Protein AF-A0A349HHM2-F1 (afdb_monomer)

pLDDT: mean 94.38, std 5.54, range [55.75, 98.88]

Structure (mmCIF, N/CA/C/O backbone):
data_AF-A0A349HHM2-F1
#
_entry.id   AF-A0A349HHM2-F1
#
loop_
_atom_site.group_PDB
_atom_site.id
_atom_site.type_symbol
_atom_site.label_atom_id
_atom_site.label_alt_id
_atom_site.label_comp_id
_atom_site.label_asym_id
_atom_site.label_entity_id
_atom_site.label_seq_id
_atom_site.pdbx_PDB_ins_code
_atom_site.Cartn_x
_atom_site.Cartn_y
_atom_site.Cartn_z
_atom_site.occupancy
_atom_site.B_iso_or_equiv
_atom_site.auth_seq_id
_atom_site.auth_comp_id
_atom_site.auth_asym_id
_atom_site.auth_atom_id
_atom_site.pdbx_PDB_model_num
ATOM 1 N N . THR A 1 1 ? 7.959 4.275 19.643 1.00 55.75 1 THR A N 1
ATOM 2 C CA . THR A 1 1 ? 9.434 4.356 19.783 1.00 55.75 1 THR A CA 1
ATOM 3 C C . THR A 1 1 ? 10.150 3.305 18.949 1.00 55.75 1 THR A C 1
ATOM 5 O O . THR A 1 1 ? 11.029 3.684 18.191 1.00 55.75 1 THR A O 1
ATOM 8 N N . ASN A 1 2 ? 9.733 2.032 18.972 1.00 80.69 2 ASN A N 1
ATOM 9 C CA . ASN A 1 2 ? 10.418 0.959 18.225 1.00 80.69 2 ASN A CA 1
ATOM 10 C C . ASN A 1 2 ? 10.398 1.115 16.690 1.00 80.69 2 ASN A C 1
ATOM 12 O O . ASN A 1 2 ? 11.407 0.850 16.049 1.00 80.69 2 ASN A O 1
ATOM 16 N N . GLY A 1 3 ? 9.303 1.607 16.093 1.00 89.69 3 GLY A N 1
ATOM 17 C CA . GLY A 1 3 ? 9.218 1.753 14.630 1.00 89.69 3 GLY A CA 1
ATOM 18 C C . GLY A 1 3 ? 10.268 2.700 14.032 1.00 89.69 3 GLY A C 1
ATOM 19 O O . GLY A 1 3 ? 10.938 2.350 13.069 1.00 89.69 3 GLY A O 1
ATOM 20 N N . MET A 1 4 ? 10.485 3.864 14.652 1.00 90.69 4 MET A N 1
ATOM 21 C CA . MET A 1 4 ? 11.518 4.808 14.199 1.00 90.69 4 MET A CA 1
ATOM 22 C C . MET A 1 4 ? 12.936 4.268 14.416 1.00 90.69 4 MET A C 1
ATOM 24 O O . MET A 1 4 ? 13.823 4.567 13.628 1.00 90.69 4 MET A O 1
ATOM 28 N N . ALA A 1 5 ? 13.156 3.450 15.451 1.00 90.69 5 ALA A N 1
ATOM 29 C CA . ALA A 1 5 ? 14.451 2.809 15.665 1.00 90.69 5 ALA A CA 1
ATOM 30 C C . ALA A 1 5 ? 14.767 1.786 14.561 1.00 90.69 5 ALA A C 1
ATOM 32 O O . ALA A 1 5 ? 15.894 1.772 14.075 1.00 90.69 5 ALA A O 1
ATOM 33 N N . LEU A 1 6 ? 13.774 1.000 14.124 1.00 91.50 6 LEU A N 1
ATOM 34 C CA . LEU A 1 6 ? 13.904 0.070 12.994 1.00 91.50 6 LEU A CA 1
ATOM 35 C C . LEU A 1 6 ? 14.162 0.796 11.668 1.00 91.50 6 LEU A C 1
ATOM 37 O O . LEU A 1 6 ? 14.952 0.331 10.854 1.00 91.50 6 LEU A O 1
ATOM 41 N N . LEU A 1 7 ? 13.508 1.937 11.443 1.00 92.00 7 LEU A N 1
ATOM 42 C CA . LEU A 1 7 ? 13.682 2.711 10.209 1.00 92.00 7 LEU A CA 1
ATOM 43 C C 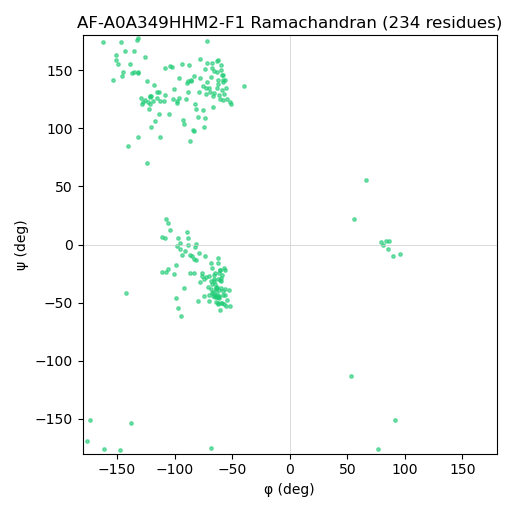. LEU A 1 7 ? 14.910 3.635 10.231 1.00 92.00 7 LEU A C 1
ATOM 45 O O . LEU A 1 7 ? 15.274 4.173 9.191 1.00 92.00 7 LEU A O 1
ATOM 49 N N . GLY A 1 8 ? 15.527 3.843 11.395 1.00 85.38 8 GLY A N 1
ATOM 50 C CA . GLY A 1 8 ? 16.685 4.724 11.564 1.00 85.38 8 GLY A CA 1
ATOM 51 C C . GLY A 1 8 ? 18.012 3.994 11.756 1.00 85.38 8 GLY A C 1
ATOM 52 O O . GLY A 1 8 ? 19.060 4.582 11.514 1.00 85.38 8 GLY A O 1
ATOM 53 N N . ASN A 1 9 ? 17.988 2.730 12.185 1.00 78.69 9 ASN A N 1
ATOM 54 C CA . ASN A 1 9 ? 19.187 1.945 12.460 1.00 78.69 9 ASN A CA 1
ATOM 55 C C . ASN A 1 9 ? 19.081 0.574 11.786 1.00 78.69 9 ASN A C 1
ATOM 57 O O . ASN A 1 9 ? 18.000 -0.008 11.750 1.00 78.69 9 ASN A O 1
ATOM 61 N N . THR A 1 10 ? 20.222 0.018 11.361 1.00 74.38 10 THR A N 1
ATOM 62 C CA . THR A 1 10 ? 20.379 -1.336 10.777 1.00 74.38 10 THR A CA 1
ATOM 63 C C . THR A 1 10 ? 19.931 -1.489 9.313 1.00 74.38 10 THR A C 1
ATOM 65 O O . THR A 1 10 ? 19.541 -0.523 8.660 1.00 74.38 10 THR A O 1
ATOM 68 N N . GLN A 1 11 ? 19.986 -2.721 8.789 1.00 80.62 11 GLN A N 1
ATOM 69 C CA . GLN A 1 11 ? 19.524 -3.094 7.446 1.00 80.62 11 GLN A CA 1
ATOM 70 C C . GLN A 1 11 ? 18.051 -2.751 7.164 1.00 80.62 11 GLN A C 1
ATOM 72 O O . GLN A 1 11 ? 17.665 -2.610 6.008 1.00 80.62 11 GLN A O 1
ATOM 77 N N . THR A 1 12 ? 17.217 -2.589 8.196 1.00 86.31 12 THR A N 1
ATOM 78 C CA . THR A 1 12 ? 15.798 -2.239 8.025 1.00 86.31 12 THR A CA 1
ATOM 79 C C . THR A 1 12 ? 15.572 -0.756 7.732 1.00 86.31 12 THR A C 1
ATOM 81 O O . THR A 1 12 ? 14.453 -0.377 7.391 1.00 86.31 12 THR A O 1
ATOM 84 N N . ALA A 1 13 ? 16.614 0.084 7.799 1.00 88.19 13 ALA A N 1
ATOM 85 C CA . ALA A 1 13 ? 16.505 1.518 7.531 1.00 88.19 13 ALA A CA 1
ATOM 86 C C . ALA A 1 13 ? 16.045 1.837 6.097 1.00 88.19 13 ALA A C 1
ATOM 88 O O . ALA A 1 13 ? 15.444 2.884 5.855 1.00 88.19 13 ALA A O 1
ATOM 89 N N . LEU A 1 14 ? 16.264 0.928 5.142 1.00 88.69 14 LEU A N 1
ATOM 90 C CA . LEU A 1 14 ? 15.845 1.112 3.748 1.00 88.69 14 LEU A CA 1
ATOM 91 C C . LEU A 1 14 ? 14.387 0.702 3.486 1.00 88.69 14 LEU A C 1
ATOM 93 O O . LEU A 1 14 ? 13.848 1.040 2.436 1.00 88.69 14 LEU A O 1
ATOM 97 N N . ALA A 1 15 ? 13.705 0.058 4.440 1.00 92.50 15 ALA A N 1
ATOM 98 C CA . ALA A 1 15 ? 12.304 -0.323 4.273 1.00 92.50 15 ALA A CA 1
ATOM 99 C C . ALA A 1 15 ? 11.398 0.910 4.095 1.00 92.50 15 ALA A C 1
ATOM 101 O O . ALA A 1 15 ? 11.546 1.916 4.798 1.00 92.50 15 ALA A O 1
ATOM 102 N N . LYS A 1 16 ? 10.442 0.824 3.161 1.00 94.19 16 LYS A N 1
ATOM 103 C CA . LYS A 1 16 ? 9.415 1.857 2.928 1.00 94.19 16 LYS A CA 1
ATOM 104 C C . LYS A 1 16 ? 8.139 1.623 3.719 1.00 94.19 16 LYS A C 1
ATOM 106 O O . LYS A 1 16 ? 7.535 2.567 4.208 1.00 94.19 16 LYS A O 1
ATOM 111 N N . TYR A 1 17 ? 7.739 0.367 3.860 1.00 97.06 17 TYR A N 1
ATOM 112 C CA . TYR A 1 17 ? 6.533 -0.015 4.577 1.00 97.06 17 TYR A CA 1
ATOM 113 C C . TYR A 1 17 ? 6.915 -0.835 5.800 1.00 97.06 17 TYR A C 1
ATOM 115 O O . TYR A 1 17 ? 7.619 -1.836 5.685 1.00 97.06 17 TYR A O 1
ATOM 123 N N . LEU A 1 18 ? 6.449 -0.408 6.971 1.00 96.81 18 LEU A N 1
ATOM 124 C CA . LEU A 1 18 ? 6.640 -1.127 8.224 1.00 96.81 18 LEU A CA 1
ATOM 125 C C . LEU A 1 18 ? 5.282 -1.428 8.846 1.00 96.81 18 LEU A C 1
ATOM 127 O O . LEU A 1 18 ? 4.565 -0.520 9.253 1.00 96.81 18 LEU A O 1
ATOM 131 N N . PHE A 1 19 ? 4.959 -2.706 8.976 1.00 97.38 19 PHE A N 1
ATOM 132 C CA . PHE A 1 19 ? 3.800 -3.163 9.731 1.00 97.38 19 PHE A CA 1
ATOM 133 C C . PHE A 1 19 ? 4.268 -3.591 11.119 1.00 97.38 19 PHE A C 1
ATOM 135 O O . PHE A 1 19 ? 5.138 -4.452 11.242 1.00 97.38 19 PHE A O 1
ATOM 142 N N . ILE A 1 20 ? 3.714 -2.977 12.162 1.00 95.69 20 ILE A N 1
ATOM 143 C CA . ILE A 1 20 ? 4.018 -3.305 13.552 1.00 95.69 20 ILE A CA 1
ATOM 144 C C . ILE A 1 20 ? 2.723 -3.576 14.316 1.00 95.69 20 ILE A C 1
ATOM 146 O O . ILE A 1 20 ? 1.824 -2.733 14.371 1.00 95.69 20 ILE A O 1
ATOM 150 N N . GLY A 1 21 ? 2.657 -4.773 14.896 1.00 94.81 21 GLY A N 1
ATOM 151 C CA . GLY A 1 21 ? 1.548 -5.248 15.712 1.00 94.81 21 GLY A CA 1
ATOM 152 C C . GLY A 1 21 ? 2.014 -5.726 17.082 1.00 94.81 21 GLY A C 1
ATOM 153 O O . GLY A 1 21 ? 3.201 -5.993 17.286 1.00 94.81 21 GLY A O 1
ATOM 154 N N . ALA A 1 22 ? 1.079 -5.808 18.023 1.00 93.38 22 ALA A N 1
ATOM 155 C CA . ALA A 1 22 ? 1.313 -6.365 19.349 1.00 93.38 22 ALA A CA 1
ATOM 156 C C . ALA A 1 22 ? 1.203 -7.896 19.290 1.00 93.38 22 ALA A C 1
ATOM 158 O O . ALA A 1 22 ? 0.174 -8.446 18.894 1.00 93.38 22 ALA A O 1
ATOM 159 N N . LYS A 1 23 ? 2.278 -8.594 19.669 1.00 93.25 23 LYS A N 1
ATOM 160 C CA . LYS A 1 23 ? 2.341 -10.064 19.642 1.00 93.25 23 LYS A CA 1
ATOM 161 C C . LYS A 1 23 ? 1.312 -10.687 20.586 1.00 93.25 23 LYS A C 1
ATOM 163 O O . LYS A 1 23 ? 0.825 -11.781 20.326 1.00 93.25 23 LYS A O 1
ATOM 168 N N . GLU A 1 24 ? 0.984 -9.983 21.661 1.00 94.88 24 GLU A N 1
ATOM 169 C CA . GLU A 1 24 ? 0.042 -10.394 22.700 1.00 94.88 24 GLU A CA 1
ATOM 170 C C . GLU A 1 24 ? -1.406 -10.454 22.189 1.00 94.88 24 GLU A C 1
ATOM 172 O O . GLU A 1 24 ? -2.233 -11.140 22.782 1.00 94.88 24 GLU A O 1
ATOM 177 N N . ASP A 1 25 ? -1.705 -9.766 21.083 1.00 95.69 25 ASP A N 1
ATOM 178 C CA . ASP A 1 25 ? -3.024 -9.766 20.447 1.00 95.69 25 ASP A CA 1
ATOM 179 C C . ASP A 1 25 ? -3.180 -10.868 19.378 1.00 95.69 25 ASP A C 1
ATOM 181 O O . ASP A 1 25 ? -4.261 -10.990 18.785 1.00 95.69 25 ASP A O 1
ATOM 185 N N . MET A 1 26 ? -2.106 -11.603 19.059 1.00 95.50 26 MET A N 1
ATOM 186 C CA . MET A 1 26 ? -2.107 -12.721 18.106 1.00 95.50 26 MET A CA 1
ATOM 187 C C . MET A 1 26 ? -2.480 -14.035 18.801 1.00 95.50 26 MET A C 1
ATOM 189 O O . MET A 1 26 ? -2.272 -14.188 20.007 1.00 95.50 26 MET A O 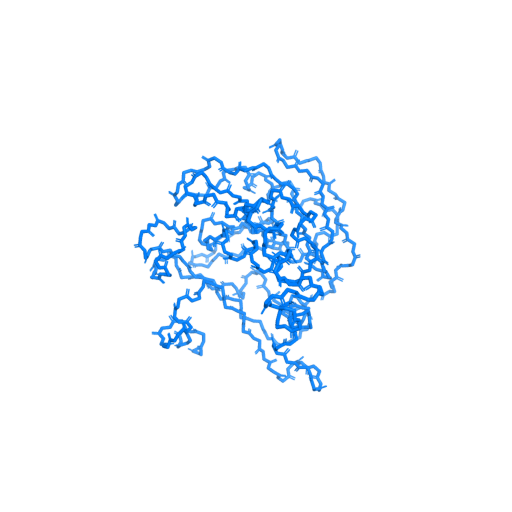1
ATOM 193 N N . GLU A 1 27 ? -3.017 -15.002 18.051 1.00 93.94 27 GLU A N 1
ATOM 194 C CA . GLU A 1 27 ? -3.302 -16.319 18.621 1.00 93.94 27 GLU A CA 1
ATOM 195 C C . GLU A 1 27 ? -2.001 -17.057 18.979 1.00 93.94 27 GLU A C 1
ATOM 197 O O . GLU A 1 27 ? -0.917 -16.788 18.450 1.00 93.94 27 GLU A O 1
ATOM 202 N N . HIS A 1 28 ? -2.093 -18.002 19.918 1.00 94.38 28 HIS A N 1
ATOM 203 C CA . HIS A 1 28 ? -0.923 -18.752 20.360 1.00 94.38 28 HIS A CA 1
ATOM 204 C C . HIS A 1 28 ? -0.292 -19.522 19.190 1.00 94.38 28 HIS A C 1
ATOM 206 O O . HIS A 1 28 ? -0.953 -20.323 18.537 1.00 94.38 28 HIS A O 1
ATOM 212 N N . GLY A 1 29 ? 1.004 -19.298 18.959 1.00 93.31 29 GLY A N 1
ATOM 213 C CA . GLY A 1 29 ? 1.758 -19.919 17.866 1.00 93.31 29 GLY A CA 1
ATOM 214 C C . GLY A 1 29 ? 1.755 -19.137 16.547 1.00 93.31 29 GLY A C 1
ATOM 215 O O . GLY A 1 29 ? 2.556 -19.456 15.675 1.00 93.31 29 GLY A O 1
ATOM 216 N N . GLU A 1 30 ? 0.939 -18.090 16.397 1.00 95.56 30 GLU A N 1
ATOM 217 C CA . GLU A 1 30 ? 0.951 -17.227 15.207 1.00 95.56 30 GLU A CA 1
ATOM 218 C C . GLU A 1 30 ? 1.992 -16.115 15.329 1.00 95.56 30 GLU A C 1
ATOM 220 O O . GLU A 1 30 ? 2.125 -15.523 16.396 1.00 95.56 30 GLU A O 1
ATOM 225 N N . ASP A 1 31 ? 2.703 -15.762 14.257 1.00 95.12 31 ASP A N 1
ATOM 226 C CA . ASP A 1 31 ? 3.670 -14.658 14.241 1.00 95.12 31 ASP A CA 1
ATOM 227 C C . ASP A 1 31 ? 3.747 -13.939 12.882 1.00 95.12 31 ASP A C 1
ATOM 229 O O . ASP A 1 31 ? 2.989 -14.230 11.955 1.00 95.12 31 ASP A O 1
ATOM 233 N N . CYS A 1 32 ? 4.658 -12.966 12.773 1.00 94.62 32 CYS A N 1
ATOM 234 C CA . CYS A 1 32 ? 4.852 -12.177 11.560 1.00 94.62 32 CYS A CA 1
ATOM 235 C C . CYS A 1 32 ? 5.551 -12.924 10.410 1.00 94.62 32 CYS A C 1
ATOM 237 O O . CYS A 1 32 ? 5.561 -12.408 9.293 1.00 94.62 32 CYS A O 1
ATOM 239 N N . HIS A 1 33 ? 6.107 -14.119 10.639 1.00 95.81 33 HIS A N 1
ATOM 240 C CA . HIS A 1 33 ? 6.685 -14.948 9.579 1.00 95.81 33 HIS A CA 1
ATOM 241 C C . HIS A 1 33 ? 5.599 -15.636 8.746 1.00 95.81 33 HIS A C 1
ATOM 243 O O . HIS A 1 33 ? 5.818 -15.923 7.569 1.00 95.81 33 HIS A O 1
ATOM 249 N N . ASN A 1 34 ? 4.401 -15.837 9.305 1.00 97.44 34 ASN A N 1
ATOM 250 C CA . ASN A 1 34 ? 3.228 -16.224 8.528 1.00 97.44 34 ASN A CA 1
ATOM 251 C C . ASN A 1 34 ? 2.522 -14.979 7.972 1.00 97.44 34 ASN A C 1
ATOM 253 O O . ASN A 1 34 ? 1.616 -14.415 8.584 1.00 97.44 34 ASN A O 1
ATOM 257 N N . ILE A 1 35 ? 2.946 -14.563 6.781 1.00 97.75 35 ILE A N 1
ATOM 258 C CA . ILE A 1 35 ? 2.475 -13.352 6.096 1.00 97.75 35 ILE A CA 1
ATOM 259 C C . ILE A 1 35 ? 0.936 -13.282 5.999 1.00 97.75 35 ILE A C 1
ATOM 261 O O . ILE A 1 35 ? 0.385 -12.271 6.442 1.00 97.75 35 ILE A O 1
ATOM 265 N N . PRO A 1 36 ? 0.211 -14.301 5.484 1.00 98.12 36 PRO A N 1
ATOM 266 C CA . PRO A 1 36 ? -1.249 -14.244 5.428 1.00 98.12 36 PRO A CA 1
ATOM 267 C C . PRO A 1 36 ? -1.914 -14.014 6.789 1.00 98.12 36 PRO A C 1
ATOM 269 O O . PRO A 1 36 ? -2.832 -13.197 6.901 1.00 98.12 36 PRO A O 1
ATOM 272 N N . VAL A 1 37 ? -1.445 -14.714 7.825 1.00 97.81 37 VAL A N 1
ATOM 273 C CA . VAL A 1 37 ? -1.962 -14.579 9.195 1.00 97.81 37 VAL A CA 1
ATOM 274 C C . VAL A 1 37 ? -1.676 -13.184 9.742 1.00 97.81 37 VAL A C 1
ATOM 276 O O . VAL A 1 37 ? -2.574 -12.523 10.265 1.00 97.81 37 VAL A O 1
ATOM 279 N N . PHE A 1 38 ? -0.454 -12.691 9.554 1.00 98.19 38 PHE A N 1
ATOM 280 C CA . PHE A 1 38 ? -0.041 -11.378 10.028 1.00 98.19 38 PHE A CA 1
ATOM 281 C C . PHE A 1 38 ? -0.803 -10.238 9.341 1.00 98.19 38 PHE A C 1
ATOM 283 O O . PHE A 1 38 ? -1.289 -9.330 10.016 1.00 98.19 38 PHE A O 1
ATOM 290 N N . PHE A 1 39 ? -0.996 -10.297 8.019 1.00 98.38 39 PHE A N 1
ATOM 291 C CA . PHE A 1 39 ? -1.803 -9.306 7.301 1.00 98.38 39 PHE A CA 1
ATOM 292 C C . PHE A 1 39 ? -3.264 -9.330 7.753 1.00 98.38 39 PHE A C 1
ATOM 294 O O . PHE A 1 39 ? -3.832 -8.266 7.997 1.00 98.38 39 PHE A O 1
ATOM 301 N N . LYS A 1 40 ? -3.866 -10.513 7.941 1.00 98.06 40 LYS A N 1
ATOM 302 C CA . LYS A 1 40 ? -5.215 -10.623 8.520 1.00 98.06 40 LYS A CA 1
ATOM 303 C C . LYS A 1 40 ? -5.275 -9.959 9.899 1.00 98.06 40 LYS A C 1
ATOM 305 O O . LYS A 1 40 ? -6.122 -9.093 10.115 1.00 98.06 40 LYS A O 1
ATOM 310 N N . HIS A 1 41 ? -4.349 -10.307 10.793 1.00 98.06 41 HIS A N 1
ATOM 311 C CA . HIS A 1 41 ? -4.260 -9.743 12.140 1.00 98.06 41 HIS A CA 1
ATOM 312 C C . HIS A 1 41 ? -4.178 -8.207 12.124 1.00 98.06 41 HIS A C 1
ATOM 314 O O . HIS A 1 41 ? -4.938 -7.536 12.833 1.00 98.06 41 HIS A O 1
ATOM 320 N N . MET A 1 42 ? -3.299 -7.652 11.281 1.00 98.19 42 MET A N 1
ATOM 321 C CA . MET A 1 42 ? -3.103 -6.210 11.120 1.00 98.19 42 MET A CA 1
ATOM 322 C C . MET A 1 42 ? -4.351 -5.520 10.559 1.00 98.19 42 MET A C 1
ATOM 324 O O . MET A 1 42 ? -4.817 -4.522 11.114 1.00 98.19 42 MET A O 1
ATOM 328 N N . LEU A 1 43 ? -4.927 -6.048 9.477 1.00 98.38 43 LEU A N 1
ATOM 329 C CA . LEU A 1 43 ? -6.065 -5.436 8.787 1.00 98.38 43 LEU A CA 1
ATOM 330 C C . LEU A 1 43 ? -7.366 -5.511 9.595 1.00 98.38 43 LEU A C 1
ATOM 332 O O . LEU A 1 43 ? -8.217 -4.633 9.458 1.00 98.38 43 LEU A O 1
ATOM 336 N N . GLU A 1 44 ? -7.525 -6.495 10.478 1.00 98.31 44 GLU A N 1
ATOM 337 C CA . GLU A 1 44 ? -8.636 -6.550 11.439 1.00 98.31 44 GLU A CA 1
ATOM 338 C C . GLU A 1 44 ? -8.570 -5.413 12.474 1.00 98.31 44 GLU A C 1
ATOM 340 O O . GLU A 1 44 ? -9.610 -4.963 12.964 1.00 98.31 44 GLU A O 1
ATOM 345 N N . ARG A 1 45 ? -7.365 -4.927 12.804 1.00 98.12 45 ARG A N 1
ATOM 346 C CA . ARG A 1 45 ? -7.108 -4.024 13.943 1.00 98.12 45 ARG A CA 1
ATOM 347 C C . ARG A 1 45 ? -6.727 -2.603 13.559 1.00 98.12 45 ARG A C 1
ATOM 349 O O . ARG A 1 45 ? -6.932 -1.702 14.365 1.00 98.12 45 ARG A O 1
ATOM 356 N N . VAL A 1 46 ? -6.193 -2.364 12.364 1.00 98.12 46 VAL A N 1
ATOM 357 C CA . VAL A 1 46 ? -5.713 -1.029 11.971 1.00 98.12 46 VAL A CA 1
ATOM 358 C C . VAL A 1 46 ? -6.846 -0.004 11.987 1.00 98.12 46 VAL A C 1
ATOM 360 O O . VAL A 1 46 ? -7.893 -0.214 11.388 1.00 98.12 46 VAL A O 1
ATOM 363 N N . ASN A 1 47 ? -6.685 1.133 12.649 1.00 98.00 47 ASN A N 1
ATOM 364 C CA . ASN A 1 47 ? -7.549 2.292 12.455 1.00 98.00 47 ASN A CA 1
ATOM 365 C C . ASN A 1 47 ? -6.936 3.196 11.382 1.00 98.00 47 ASN A C 1
ATOM 367 O O . ASN A 1 47 ? -6.012 3.947 11.677 1.00 98.00 47 ASN A O 1
ATOM 371 N N . LEU A 1 48 ? -7.476 3.177 10.163 1.00 98.44 48 LEU A N 1
ATOM 372 C CA . LEU A 1 48 ? -6.952 3.956 9.033 1.00 98.44 48 LEU A CA 1
ATOM 373 C C . LEU A 1 48 ? -7.004 5.483 9.244 1.00 98.44 48 LEU A C 1
ATOM 375 O O . LEU A 1 48 ? -6.364 6.230 8.511 1.00 98.44 48 LEU A O 1
ATOM 379 N N . LYS A 1 49 ? -7.714 5.951 10.278 1.00 98.12 49 LYS A N 1
ATOM 380 C CA . LYS A 1 49 ? -7.779 7.362 10.690 1.00 98.12 49 LYS A CA 1
ATOM 381 C C . LYS A 1 49 ? -6.657 7.792 11.643 1.00 98.12 49 LYS A C 1
ATOM 383 O O . LYS A 1 4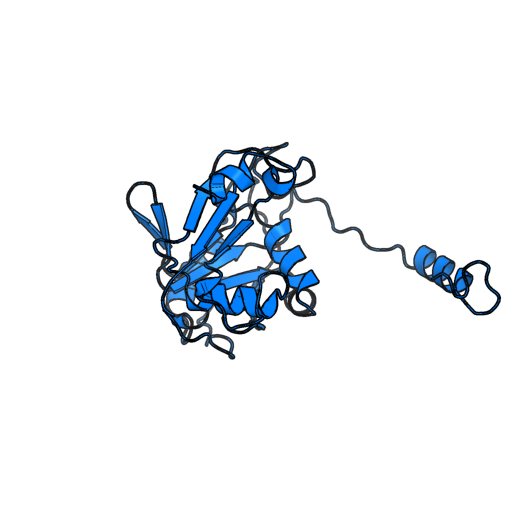9 ? -6.624 8.961 12.020 1.00 98.12 49 LYS A O 1
ATOM 388 N N . ARG A 1 50 ? -5.859 6.844 12.153 1.00 97.44 50 ARG A N 1
ATOM 389 C CA . ARG A 1 50 ? -4.926 7.058 13.280 1.00 97.44 50 ARG A CA 1
ATOM 390 C C . ARG A 1 50 ? -3.597 6.316 13.132 1.00 97.44 50 ARG A C 1
ATOM 392 O O . ARG A 1 50 ? -2.555 6.853 13.487 1.00 97.44 50 ARG A O 1
ATOM 399 N N . ASP A 1 51 ? -3.648 5.072 12.670 1.00 98.06 51 ASP A N 1
ATOM 400 C CA . ASP A 1 51 ? -2.553 4.096 12.767 1.00 98.06 51 ASP A CA 1
ATOM 401 C C . ASP A 1 51 ? -1.591 4.152 11.570 1.00 98.06 51 ASP A C 1
ATOM 403 O O . ASP A 1 51 ? -0.757 3.262 11.404 1.00 98.06 51 ASP A O 1
ATOM 407 N N . LEU A 1 52 ? -1.720 5.186 10.733 1.00 98.31 52 LEU A N 1
ATOM 408 C CA . LEU A 1 52 ? -0.892 5.439 9.559 1.00 98.31 52 LEU A CA 1
ATOM 409 C C . LEU A 1 52 ? 0.086 6.576 9.866 1.00 98.31 52 LEU A C 1
ATOM 411 O O . LEU A 1 52 ? -0.311 7.728 10.042 1.00 98.31 52 LEU A O 1
ATOM 415 N N . HIS A 1 53 ? 1.377 6.269 9.942 1.00 97.69 53 HIS A N 1
ATOM 416 C CA . HIS A 1 53 ? 2.407 7.261 10.253 1.00 97.69 53 HIS A CA 1
ATOM 417 C C . HIS A 1 53 ? 3.371 7.423 9.083 1.00 97.69 53 HIS A C 1
ATOM 419 O O . HIS A 1 53 ? 4.216 6.562 8.839 1.00 97.69 53 HIS A O 1
ATOM 425 N N . PHE A 1 54 ? 3.246 8.548 8.384 1.00 97.50 54 PHE A N 1
ATOM 426 C CA . PHE A 1 54 ? 4.076 8.884 7.234 1.00 97.50 54 PHE A CA 1
ATOM 427 C C . PHE A 1 54 ? 5.353 9.618 7.645 1.00 97.50 54 PHE A C 1
ATOM 429 O O . PHE A 1 54 ? 5.338 10.509 8.498 1.00 97.50 54 PHE A O 1
ATOM 436 N N . ILE A 1 55 ? 6.447 9.284 6.968 1.00 96.38 55 ILE A N 1
ATOM 437 C CA . ILE A 1 55 ? 7.711 10.019 6.954 1.00 96.38 55 ILE A CA 1
ATOM 438 C C . ILE A 1 55 ? 7.947 10.397 5.495 1.00 96.38 55 ILE A C 1
ATOM 440 O O . ILE A 1 55 ? 8.331 9.554 4.694 1.00 96.38 55 ILE A O 1
ATOM 444 N N . THR A 1 56 ? 7.656 11.640 5.124 1.00 95.44 56 THR A N 1
ATOM 445 C CA . THR A 1 56 ? 7.439 12.012 3.712 1.00 95.44 56 THR A CA 1
ATOM 446 C C . THR A 1 56 ? 8.676 12.526 2.976 1.00 95.44 56 THR A C 1
ATOM 448 O O . THR A 1 56 ? 8.624 12.741 1.771 1.00 95.44 56 THR A O 1
ATOM 451 N N . ARG A 1 57 ? 9.779 12.766 3.691 1.00 93.75 57 ARG A N 1
ATOM 452 C CA . ARG A 1 57 ? 11.046 13.273 3.142 1.00 93.75 57 ARG A CA 1
ATOM 453 C C . ARG A 1 57 ? 12.201 12.562 3.835 1.00 93.75 57 ARG A C 1
ATOM 455 O O . ARG A 1 57 ? 12.695 13.028 4.861 1.00 93.75 57 ARG A O 1
ATOM 462 N N . THR A 1 58 ? 12.566 11.388 3.342 1.00 93.00 58 THR A N 1
ATOM 463 C CA . THR A 1 58 ? 13.596 10.545 3.958 1.00 93.00 58 THR A CA 1
ATOM 464 C C . THR A 1 58 ? 14.389 9.774 2.911 1.00 93.00 58 THR A C 1
ATOM 466 O O . THR A 1 58 ? 14.096 9.842 1.717 1.00 93.00 58 THR A O 1
ATOM 469 N N . THR A 1 59 ? 15.417 9.067 3.369 1.00 89.69 59 THR A N 1
ATOM 470 C CA . THR A 1 59 ? 16.275 8.261 2.515 1.00 89.69 59 THR A CA 1
ATOM 471 C C . THR A 1 59 ? 15.702 6.864 2.296 1.00 89.69 59 THR A C 1
ATOM 473 O O . THR A 1 59 ? 15.111 6.247 3.192 1.00 89.69 59 THR A O 1
ATOM 476 N N . ILE A 1 60 ? 15.864 6.368 1.074 1.00 90.50 60 ILE A N 1
ATOM 477 C CA . ILE A 1 60 ? 15.428 5.038 0.632 1.00 90.50 60 ILE A CA 1
ATOM 478 C C . ILE A 1 60 ? 16.560 4.344 -0.136 1.00 90.50 60 ILE A C 1
ATOM 480 O O . ILE A 1 60 ? 17.624 4.931 -0.331 1.00 90.50 60 ILE A O 1
ATOM 484 N N . ASP A 1 61 ? 16.339 3.088 -0.526 1.00 88.31 61 ASP A N 1
ATOM 485 C CA . ASP A 1 61 ? 17.279 2.320 -1.346 1.00 88.31 61 ASP A CA 1
ATOM 486 C C . ASP A 1 61 ? 17.565 3.034 -2.681 1.00 88.31 61 ASP A C 1
ATOM 488 O O . ASP A 1 61 ? 16.674 3.586 -3.324 1.00 88.31 61 ASP A O 1
ATOM 492 N N . THR A 1 62 ? 18.822 2.997 -3.110 1.00 84.38 62 THR A N 1
ATOM 493 C CA . THR A 1 62 ? 19.291 3.535 -4.387 1.00 84.38 62 THR A CA 1
ATOM 494 C C . THR A 1 62 ? 18.613 2.886 -5.595 1.00 84.38 62 THR A C 1
ATOM 496 O O . THR A 1 62 ? 18.440 3.540 -6.625 1.00 84.38 62 THR A O 1
ATOM 499 N N . LEU A 1 63 ? 18.231 1.611 -5.488 1.00 85.56 63 LEU A N 1
ATOM 500 C CA . LEU A 1 63 ? 17.534 0.880 -6.553 1.00 85.56 63 LEU A CA 1
ATOM 501 C C . LEU A 1 63 ? 16.010 1.026 -6.482 1.00 85.56 63 LEU A C 1
ATOM 503 O O . LEU A 1 63 ? 15.284 0.404 -7.259 1.00 85.56 63 LEU A O 1
ATOM 507 N N . ASP A 1 64 ? 15.511 1.863 -5.575 1.00 87.38 64 ASP A N 1
ATOM 508 C CA . ASP A 1 64 ? 14.096 2.162 -5.490 1.00 87.38 64 ASP A CA 1
ATOM 509 C C . ASP A 1 64 ? 13.701 3.269 -6.469 1.00 87.38 64 ASP A C 1
ATOM 511 O O . ASP A 1 64 ? 13.830 4.467 -6.213 1.00 87.38 64 ASP A O 1
ATOM 515 N N . TYR A 1 65 ? 13.165 2.853 -7.612 1.00 87.06 65 TYR A N 1
ATOM 516 C CA . TYR A 1 65 ? 12.709 3.771 -8.653 1.00 87.06 65 TYR A CA 1
ATOM 517 C C . TYR A 1 65 ? 11.314 4.362 -8.401 1.00 87.06 65 TYR A C 1
ATOM 519 O O . TYR A 1 65 ? 10.828 5.111 -9.250 1.00 87.06 65 TYR A O 1
ATOM 527 N N . SER A 1 66 ? 10.640 4.017 -7.297 1.00 88.81 66 SER A N 1
ATOM 528 C CA . SER A 1 66 ? 9.311 4.564 -6.976 1.00 88.81 66 SER A CA 1
ATOM 529 C C . SER A 1 66 ? 9.364 5.924 -6.281 1.00 88.81 66 SER A C 1
ATOM 531 O O . SER A 1 66 ? 8.409 6.685 -6.406 1.00 88.81 66 SER A O 1
ATOM 533 N N . GLY A 1 67 ? 10.476 6.237 -5.607 1.00 86.25 67 GLY A N 1
ATOM 534 C CA . GLY A 1 67 ? 10.652 7.464 -4.836 1.00 86.25 67 GLY A CA 1
ATOM 535 C C . GLY A 1 67 ? 10.731 8.753 -5.660 1.00 86.25 67 GLY A C 1
ATOM 536 O O . GLY A 1 67 ? 10.596 8.785 -6.886 1.00 86.25 67 GLY A O 1
ATOM 537 N N . LEU A 1 68 ? 10.995 9.851 -4.954 1.00 86.44 68 LEU A N 1
ATOM 538 C CA . LEU A 1 68 ? 11.056 11.208 -5.504 1.00 86.44 68 LEU A CA 1
ATOM 539 C C . LEU A 1 68 ? 12.318 11.440 -6.348 1.00 86.44 68 LEU A C 1
ATOM 541 O O . LEU A 1 68 ? 12.320 12.246 -7.277 1.00 86.44 68 LEU A O 1
ATOM 545 N N . GLY A 1 69 ? 13.393 10.719 -6.043 1.00 87.19 69 GLY A N 1
ATOM 546 C CA . GLY A 1 69 ? 14.710 10.933 -6.621 1.00 87.19 69 GLY A CA 1
ATOM 547 C C . GLY A 1 69 ? 15.714 9.891 -6.146 1.00 87.19 69 GLY A C 1
ATOM 548 O O . GLY A 1 69 ? 15.359 8.886 -5.535 1.00 87.19 69 GLY A O 1
ATOM 549 N N . PHE A 1 70 ? 16.991 10.125 -6.439 1.00 86.94 70 PHE A N 1
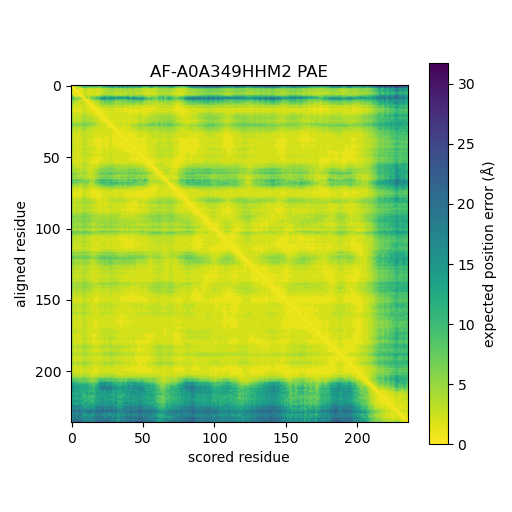ATOM 550 C CA . PHE A 1 70 ? 18.060 9.224 -6.016 1.00 86.94 70 PHE A CA 1
ATOM 551 C C . PHE A 1 70 ? 18.194 9.236 -4.490 1.00 86.94 70 PHE A C 1
ATOM 553 O O . PHE A 1 70 ? 18.493 10.280 -3.918 1.00 86.94 70 PHE A O 1
ATOM 560 N N . ASN A 1 71 ? 17.991 8.085 -3.841 1.00 88.94 71 ASN A N 1
ATOM 561 C CA . ASN A 1 71 ? 17.943 7.958 -2.378 1.00 88.94 71 ASN A CA 1
ATOM 562 C C . ASN A 1 71 ? 16.905 8.867 -1.699 1.00 88.94 71 ASN A C 1
ATOM 564 O O . ASN A 1 71 ? 17.042 9.148 -0.512 1.00 88.94 71 ASN A O 1
ATOM 568 N N . GLU A 1 72 ? 15.875 9.326 -2.410 1.00 93.38 72 GLU A N 1
ATOM 569 C CA . GLU A 1 72 ? 14.844 10.207 -1.863 1.00 93.38 72 GLU A CA 1
ATOM 570 C C . GLU A 1 72 ? 13.469 9.568 -2.001 1.00 93.38 72 GLU A C 1
ATOM 572 O O . GLU A 1 72 ? 13.042 9.210 -3.098 1.00 93.38 72 GLU A O 1
ATOM 577 N N . GLY A 1 73 ? 12.741 9.488 -0.895 1.00 94.88 73 GLY A N 1
ATOM 578 C CA . GLY A 1 73 ? 11.369 9.007 -0.897 1.00 94.88 73 GLY A CA 1
ATOM 579 C C . GLY A 1 73 ? 10.708 9.151 0.454 1.00 94.88 73 GLY A C 1
ATOM 580 O O . GLY A 1 73 ? 11.038 10.034 1.257 1.00 94.88 73 GLY A O 1
ATOM 581 N N . SER A 1 74 ? 9.765 8.258 0.704 1.00 96.81 74 SER A N 1
ATOM 582 C CA . SER A 1 74 ? 8.973 8.258 1.916 1.00 96.81 74 SER A CA 1
ATOM 583 C C . SER A 1 74 ? 8.821 6.871 2.530 1.00 96.81 74 SER A C 1
ATOM 585 O O . SER A 1 74 ? 9.148 5.835 1.947 1.00 96.81 74 SER A O 1
ATOM 587 N N . LYS A 1 75 ? 8.352 6.860 3.776 1.00 97.25 75 LYS A N 1
ATOM 588 C CA . LYS A 1 75 ? 8.070 5.649 4.543 1.00 97.25 75 LYS A CA 1
ATOM 589 C C . LYS A 1 75 ? 6.689 5.751 5.179 1.00 97.25 75 LYS A C 1
ATOM 591 O O . LYS A 1 75 ? 6.263 6.840 5.566 1.00 97.25 75 LYS A O 1
ATOM 596 N N . LEU A 1 76 ? 6.020 4.616 5.343 1.00 98.06 76 LEU A N 1
ATOM 597 C CA . LEU A 1 76 ? 4.752 4.490 6.050 1.00 98.06 76 LEU A CA 1
ATOM 598 C C . LEU A 1 76 ? 4.824 3.364 7.078 1.00 98.06 76 LEU A C 1
ATOM 600 O O . LEU A 1 76 ? 5.138 2.216 6.761 1.00 98.06 76 LEU A O 1
ATOM 604 N N . ILE A 1 77 ? 4.492 3.704 8.320 1.00 98.00 77 ILE A N 1
ATOM 605 C CA . ILE A 1 77 ? 4.321 2.746 9.409 1.00 98.00 77 ILE A CA 1
ATOM 606 C C . ILE A 1 77 ? 2.827 2.502 9.626 1.00 98.00 77 ILE A C 1
ATOM 608 O O . ILE A 1 77 ? 2.083 3.443 9.904 1.00 98.00 77 ILE A O 1
ATOM 612 N N . PHE A 1 78 ? 2.419 1.237 9.573 1.00 98.00 78 PHE A N 1
ATOM 613 C CA . PHE A 1 78 ? 1.142 0.744 10.080 1.00 98.00 78 PHE A CA 1
ATOM 614 C C . PHE A 1 78 ? 1.345 0.264 11.513 1.00 98.00 78 PHE A C 1
ATOM 616 O O . PHE A 1 78 ? 1.957 -0.782 11.725 1.00 98.00 78 PHE A O 1
ATOM 623 N N . ALA A 1 79 ? 0.842 1.011 12.493 1.00 97.00 79 ALA A N 1
ATOM 624 C CA . ALA A 1 79 ? 0.983 0.677 13.909 1.00 97.00 79 ALA A CA 1
ATOM 625 C C . ALA A 1 79 ? -0.375 0.320 14.523 1.00 97.00 79 ALA A C 1
ATOM 627 O O . ALA A 1 79 ? -1.101 1.196 14.989 1.00 97.00 79 ALA A O 1
ATOM 628 N N . ALA A 1 80 ? -0.721 -0.968 14.522 1.00 95.75 80 ALA A N 1
ATOM 629 C CA . ALA A 1 80 ? -2.034 -1.447 14.948 1.00 95.75 80 ALA A CA 1
ATOM 630 C C . ALA A 1 80 ? -1.921 -2.425 16.122 1.00 95.75 80 ALA A C 1
ATOM 632 O O . ALA A 1 80 ? -1.193 -3.406 16.051 1.00 95.75 80 ALA A O 1
ATOM 633 N N . ALA A 1 81 ? -2.669 -2.174 17.192 1.00 95.00 81 ALA A N 1
ATOM 634 C CA . ALA A 1 81 ? -2.753 -3.047 18.361 1.00 95.00 81 ALA A CA 1
ATOM 635 C C . ALA A 1 81 ? -4.127 -2.910 19.034 1.00 95.00 81 ALA A C 1
ATOM 637 O O . ALA A 1 81 ? -4.854 -1.928 18.820 1.00 95.00 81 ALA A O 1
ATOM 638 N N . GLY A 1 82 ? -4.454 -3.882 19.875 1.00 95.50 82 GLY A N 1
ATOM 639 C CA . GLY A 1 82 ? -5.674 -3.991 20.653 1.00 95.50 82 GLY A CA 1
ATOM 640 C C . GLY A 1 82 ? -6.781 -4.773 19.949 1.00 95.50 82 GLY A C 1
ATOM 641 O O . GLY A 1 82 ? -6.552 -5.683 19.151 1.00 95.50 82 GLY A O 1
ATOM 642 N N . SER A 1 83 ? -8.022 -4.412 20.274 1.00 96.81 83 SER A N 1
ATOM 643 C CA . SER A 1 83 ? -9.210 -5.128 19.816 1.00 96.81 83 SER A CA 1
ATOM 644 C C . SER A 1 83 ? -9.429 -5.045 18.303 1.00 96.81 83 SER A C 1
ATOM 646 O O . SER A 1 83 ? -9.124 -4.044 17.645 1.00 96.81 83 SER A O 1
ATOM 648 N N . ILE A 1 84 ? -10.034 -6.106 17.765 1.00 97.88 84 ILE A N 1
ATOM 649 C CA . ILE A 1 84 ? -10.523 -6.167 16.385 1.00 97.88 84 ILE A CA 1
ATOM 650 C C . ILE A 1 84 ? -11.518 -5.023 16.148 1.00 97.88 84 ILE A C 1
ATOM 652 O O . ILE A 1 84 ? -12.464 -4.833 16.913 1.00 97.88 84 ILE A O 1
ATOM 656 N N . LYS A 1 85 ? -11.307 -4.264 15.069 1.00 97.62 85 LYS A N 1
ATOM 657 C CA . LYS A 1 85 ? -12.133 -3.111 14.672 1.00 97.62 85 LYS A CA 1
ATOM 658 C C . LYS A 1 85 ? -13.116 -3.439 13.560 1.00 97.62 85 LYS A C 1
ATOM 660 O O . LYS A 1 85 ? -14.122 -2.750 13.422 1.00 97.62 85 LYS A O 1
ATOM 665 N N . ARG A 1 86 ? -12.816 -4.452 12.745 1.00 97.38 86 ARG A N 1
ATOM 666 C CA . ARG A 1 86 ? -13.638 -4.837 11.594 1.00 97.38 86 ARG A CA 1
ATOM 667 C C . ARG A 1 86 ? -13.556 -6.328 11.308 1.00 97.38 86 ARG A C 1
ATOM 669 O O . ARG A 1 86 ? -12.550 -6.969 11.596 1.00 97.38 86 ARG A O 1
ATOM 676 N N . LYS A 1 87 ? -14.597 -6.848 10.660 1.00 98.19 87 LYS A N 1
ATOM 677 C CA . LYS A 1 87 ? -14.579 -8.161 10.015 1.00 98.19 87 LYS A CA 1
ATOM 678 C C . LYS A 1 87 ? -14.125 -7.990 8.568 1.00 98.19 87 LYS A C 1
ATOM 680 O O . LYS A 1 87 ? -14.733 -7.219 7.830 1.00 98.19 87 LYS A O 1
ATOM 685 N N . LEU A 1 88 ? -13.083 -8.713 8.168 1.00 98.62 88 LEU A N 1
ATOM 686 C CA . LEU A 1 88 ? -12.570 -8.646 6.802 1.00 98.62 88 LEU A CA 1
ATOM 687 C C . LEU A 1 88 ? -13.517 -9.346 5.822 1.00 98.62 88 LEU A C 1
ATOM 689 O O . LEU A 1 88 ? -14.003 -10.450 6.080 1.00 98.62 88 LEU A O 1
ATOM 693 N N . SER A 1 89 ? -13.778 -8.693 4.693 1.00 98.00 89 SER A N 1
ATOM 694 C CA . SER A 1 89 ? -14.577 -9.253 3.608 1.00 98.00 89 SER A CA 1
ATOM 695 C C . SER A 1 89 ? -13.796 -10.345 2.885 1.00 98.00 89 SER A C 1
ATOM 697 O O . SER A 1 89 ? -12.607 -10.199 2.606 1.00 98.00 89 SER A O 1
ATOM 699 N N . THR A 1 90 ? -14.492 -11.420 2.530 1.00 97.81 90 THR A N 1
ATOM 700 C CA . THR A 1 90 ? -14.002 -12.505 1.665 1.00 97.81 90 THR A CA 1
ATOM 701 C C . THR A 1 90 ? -14.657 -12.462 0.284 1.00 97.81 90 THR A C 1
ATOM 703 O O . THR A 1 90 ? -14.729 -13.469 -0.419 1.00 97.81 90 THR A O 1
ATOM 706 N N . LYS A 1 91 ? -15.172 -11.291 -0.102 1.00 96.81 91 LYS A N 1
ATOM 707 C CA . LYS A 1 91 ? -15.764 -11.007 -1.410 1.00 96.81 91 LYS A CA 1
ATOM 708 C C . LYS A 1 91 ? -15.287 -9.638 -1.907 1.00 96.81 91 LYS A C 1
ATOM 710 O O . LYS A 1 91 ? -15.066 -8.752 -1.073 1.00 96.81 91 LYS A O 1
ATOM 715 N N . PRO A 1 92 ? -15.134 -9.449 -3.229 1.00 94.75 92 PRO A N 1
ATOM 716 C CA . PRO A 1 92 ? -14.871 -8.127 -3.790 1.00 94.75 92 PRO A CA 1
ATOM 717 C C . PRO A 1 92 ? -16.047 -7.174 -3.500 1.00 94.75 92 PRO A C 1
ATOM 719 O O . PRO A 1 92 ? -17.160 -7.646 -3.236 1.00 94.75 92 PRO A O 1
ATOM 722 N N . PRO A 1 93 ? -15.823 -5.850 -3.537 1.00 94.56 93 PRO A N 1
ATOM 723 C CA . PRO A 1 93 ? -16.895 -4.886 -3.348 1.00 94.56 93 PRO A CA 1
ATOM 724 C C . PRO A 1 93 ? -17.814 -4.870 -4.573 1.00 94.56 93 PRO A C 1
ATOM 726 O O . PRO A 1 93 ? -17.394 -5.183 -5.691 1.00 94.56 93 PRO A O 1
ATOM 729 N N . GLU A 1 94 ? -19.056 -4.438 -4.381 1.00 95.75 94 GLU A N 1
ATOM 730 C CA . GLU A 1 94 ? -19.903 -4.029 -5.503 1.00 95.75 94 GLU A CA 1
ATOM 731 C C . GLU A 1 94 ? -19.399 -2.663 -5.982 1.00 95.75 94 GLU A C 1
ATOM 733 O O . GLU A 1 94 ? -19.626 -1.637 -5.330 1.00 95.75 94 GLU A O 1
ATOM 738 N N . LEU A 1 95 ? -18.640 -2.672 -7.082 1.00 95.19 95 LEU A N 1
ATOM 739 C CA . LEU A 1 95 ? -18.029 -1.468 -7.630 1.00 95.19 95 LEU A CA 1
ATOM 740 C C . LEU A 1 95 ? -19.094 -0.534 -8.234 1.00 95.19 95 LEU A C 1
ATOM 742 O O . LEU A 1 95 ? -19.940 -0.995 -9.005 1.00 95.19 95 LEU A O 1
ATOM 746 N N . PRO A 1 96 ? -19.033 0.777 -7.946 1.00 95.00 96 PRO A N 1
ATOM 747 C CA . PRO A 1 96 ? -19.759 1.778 -8.715 1.00 95.00 96 PRO A CA 1
ATOM 748 C C . PRO A 1 96 ? -19.108 1.952 -10.100 1.00 95.00 96 PRO A C 1
ATOM 750 O O . PRO A 1 96 ? -18.045 1.377 -10.360 1.00 95.00 96 PRO A O 1
ATOM 753 N N . PRO A 1 97 ? -19.696 2.765 -10.998 1.00 95.81 97 PRO A N 1
ATOM 754 C CA . PRO A 1 97 ? -18.988 3.225 -12.187 1.00 95.81 97 PRO A CA 1
ATOM 755 C C . PRO A 1 97 ? -17.635 3.832 -11.799 1.00 95.81 97 PRO A C 1
ATOM 757 O O . PRO A 1 97 ? -17.572 4.750 -10.980 1.00 95.81 97 PRO A O 1
ATOM 760 N N . LEU A 1 98 ? -16.557 3.282 -12.355 1.00 96.81 98 LEU A N 1
ATOM 761 C CA . LEU A 1 98 ? -15.197 3.737 -12.085 1.00 96.81 98 LEU A CA 1
ATOM 762 C C . LEU A 1 98 ? -14.749 4.762 -13.136 1.00 96.81 98 LEU A C 1
ATOM 764 O O . LEU A 1 98 ? -15.258 4.733 -14.260 1.00 96.81 98 LEU A O 1
ATOM 768 N N . PRO A 1 99 ? -13.786 5.643 -12.808 1.00 96.44 99 PRO A N 1
ATOM 769 C CA . PRO A 1 99 ? -13.169 6.514 -13.800 1.00 96.44 99 PRO A CA 1
ATOM 770 C C . PRO A 1 99 ? -12.492 5.720 -14.925 1.00 96.44 99 PRO A C 1
ATOM 772 O O . PRO A 1 99 ? -12.040 4.586 -14.729 1.00 96.44 99 PRO A O 1
ATOM 775 N N . ASP A 1 100 ? -12.367 6.350 -16.092 1.00 95.81 100 ASP A N 1
ATOM 776 C CA . ASP A 1 100 ? -11.684 5.757 -17.238 1.00 95.81 100 ASP A CA 1
ATOM 777 C C . ASP A 1 100 ? -10.258 5.321 -16.887 1.00 95.81 100 ASP A C 1
ATOM 779 O O . ASP A 1 100 ? -9.479 6.056 -16.283 1.00 95.81 100 ASP A O 1
ATOM 783 N N . GLY A 1 101 ? -9.901 4.113 -17.324 1.00 95.50 101 GLY A N 1
ATOM 784 C CA . GLY A 1 101 ? -8.589 3.526 -17.066 1.00 95.50 101 GLY A CA 1
ATOM 785 C C . GLY A 1 101 ? -8.536 2.592 -15.860 1.00 95.50 101 GLY A C 1
ATOM 786 O O . GLY A 1 101 ? -7.540 1.881 -15.731 1.00 95.50 101 GLY A O 1
ATOM 787 N N . PHE A 1 102 ? -9.600 2.510 -15.057 1.00 98.12 102 PHE A N 1
ATOM 788 C CA . PHE A 1 102 ? -9.762 1.489 -14.021 1.00 98.12 102 PHE A CA 1
ATOM 789 C C . PHE A 1 102 ? -10.755 0.405 -14.448 1.00 98.12 102 PHE A C 1
ATOM 791 O O . PHE A 1 102 ? -11.623 0.624 -15.292 1.00 98.12 102 PHE A O 1
ATOM 798 N N . GLY A 1 103 ? -10.596 -0.797 -13.901 1.00 95.62 103 GLY A N 1
ATOM 799 C CA . GLY A 1 103 ? -11.351 -1.976 -14.311 1.00 95.62 103 GLY A CA 1
ATOM 800 C C . GLY A 1 103 ? -11.819 -2.836 -13.147 1.00 95.62 103 GLY A C 1
ATOM 801 O O . GLY A 1 103 ? -12.030 -2.363 -12.033 1.00 95.62 103 GLY A O 1
ATOM 802 N N . ALA A 1 104 ? -12.009 -4.125 -13.431 1.00 92.06 104 ALA A N 1
ATOM 803 C CA . ALA A 1 104 ? -12.566 -5.069 -12.474 1.00 92.06 104 ALA A CA 1
ATOM 804 C C . ALA A 1 104 ? -11.730 -5.179 -11.188 1.00 92.06 104 ALA A C 1
ATOM 806 O O . ALA A 1 104 ? -10.496 -5.112 -11.211 1.00 92.06 104 ALA A O 1
ATOM 807 N N . ALA A 1 105 ? -12.439 -5.401 -10.081 1.00 96.00 105 ALA A N 1
ATOM 808 C CA . ALA A 1 105 ? -11.866 -5.751 -8.794 1.00 96.00 105 ALA A CA 1
ATOM 809 C C . ALA A 1 105 ? -11.719 -7.272 -8.659 1.00 96.00 105 ALA A C 1
ATOM 811 O O . ALA A 1 105 ? -12.629 -8.030 -8.998 1.00 96.00 105 ALA A O 1
ATOM 812 N N . LYS A 1 106 ? -10.600 -7.712 -8.088 1.00 96.75 106 LYS A N 1
ATOM 813 C CA . LYS A 1 106 ? -10.307 -9.105 -7.756 1.00 96.75 106 LYS A CA 1
ATOM 814 C C . LYS A 1 106 ? -9.941 -9.203 -6.284 1.00 96.75 106 LYS A C 1
ATOM 816 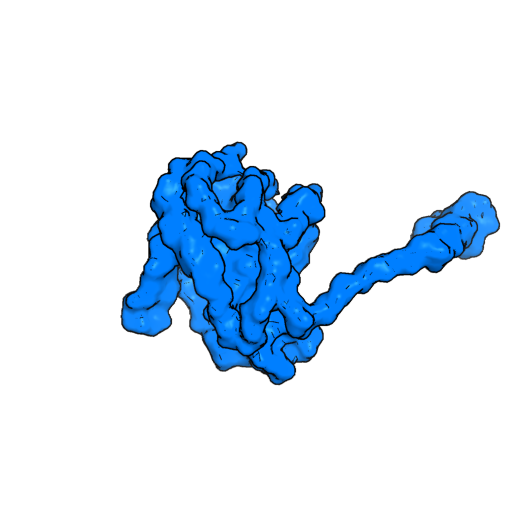O O . LYS A 1 106 ? -9.030 -8.524 -5.824 1.00 96.75 106 LYS A O 1
ATOM 821 N N . LEU A 1 107 ? -10.643 -10.047 -5.535 1.00 98.00 107 LEU A N 1
ATOM 822 C CA . LEU A 1 107 ? -10.247 -10.345 -4.161 1.00 98.00 107 LEU A CA 1
ATOM 823 C C . LEU A 1 107 ? -8.913 -11.102 -4.182 1.00 98.00 107 LEU A C 1
ATOM 825 O O . LEU A 1 107 ? -8.804 -12.116 -4.870 1.00 98.00 107 LEU A O 1
ATOM 829 N N . PHE A 1 108 ? -7.928 -10.623 -3.424 1.00 98.62 108 PHE A N 1
ATOM 830 C CA . PHE A 1 108 ? -6.655 -11.321 -3.247 1.00 98.62 108 PHE A CA 1
ATOM 831 C C . PHE A 1 108 ? -6.653 -12.144 -1.955 1.00 98.62 108 PHE A C 1
ATOM 833 O O . PHE A 1 108 ? -6.453 -13.355 -1.979 1.00 98.62 108 PHE A O 1
ATOM 840 N N . ALA A 1 109 ? -6.941 -11.492 -0.832 1.00 98.56 109 ALA A N 1
ATOM 841 C CA . ALA A 1 109 ? -6.997 -12.094 0.494 1.00 98.56 109 ALA A CA 1
ATOM 842 C C . ALA A 1 109 ? -8.136 -11.445 1.297 1.00 98.56 109 ALA A C 1
ATOM 844 O O . ALA A 1 109 ? -8.651 -10.404 0.876 1.00 98.56 109 ALA A O 1
ATOM 845 N N . PRO A 1 110 ? -8.560 -12.009 2.445 1.00 98.62 110 PRO A N 1
ATOM 846 C CA . PRO A 1 110 ? -9.546 -11.353 3.295 1.00 98.62 110 PRO A CA 1
ATOM 847 C C . PRO A 1 110 ? -9.144 -9.902 3.586 1.00 98.62 110 PRO A C 1
ATOM 849 O O . PRO A 1 110 ? -8.066 -9.647 4.116 1.00 98.62 110 PRO A O 1
ATOM 852 N N . GLY A 1 111 ? -10.002 -8.951 3.217 1.00 98.50 111 GLY A N 1
ATOM 853 C CA . GLY A 1 111 ? -9.747 -7.524 3.422 1.00 98.50 111 GLY A CA 1
ATOM 854 C C . GLY A 1 111 ? -8.843 -6.836 2.392 1.00 98.50 111 GLY A C 1
ATOM 855 O O . GLY A 1 111 ? -8.625 -5.632 2.526 1.00 98.50 111 GLY A O 1
ATOM 856 N N . ILE A 1 112 ? -8.342 -7.562 1.385 1.00 98.81 112 ILE A N 1
ATOM 857 C CA . ILE A 1 112 ? -7.452 -7.037 0.341 1.00 98.81 112 ILE A CA 1
ATOM 858 C C . ILE A 1 112 ? -8.057 -7.282 -1.039 1.00 98.81 112 ILE A C 1
ATOM 860 O O . ILE A 1 112 ? -8.298 -8.426 -1.440 1.00 98.81 112 ILE A O 1
ATOM 864 N N . VAL A 1 113 ? -8.254 -6.208 -1.798 1.00 98.56 113 VAL A N 1
ATOM 865 C CA . VAL A 1 113 ? -8.749 -6.274 -3.177 1.00 98.56 113 VAL A CA 1
ATOM 866 C C . VAL A 1 113 ? -7.778 -5.587 -4.132 1.00 98.56 113 VAL A C 1
ATOM 868 O O . VAL A 1 113 ? -7.207 -4.546 -3.817 1.00 98.56 113 VAL A O 1
ATOM 871 N N . LEU A 1 114 ? -7.602 -6.180 -5.307 1.00 98.81 114 LEU A N 1
ATOM 872 C CA . LEU A 1 114 ? -6.829 -5.617 -6.403 1.00 98.81 114 LEU A CA 1
ATOM 873 C C . LEU A 1 114 ? -7.776 -5.003 -7.426 1.00 98.81 114 LEU A C 1
ATOM 875 O O . LEU A 1 114 ? -8.748 -5.648 -7.815 1.00 98.81 114 LEU A O 1
ATOM 879 N N . ILE A 1 115 ? -7.492 -3.794 -7.892 1.00 98.50 115 ILE A N 1
ATOM 880 C CA . ILE A 1 115 ? -8.228 -3.147 -8.982 1.00 98.50 115 ILE A CA 1
ATOM 881 C C . ILE A 1 115 ? -7.293 -3.015 -10.176 1.00 98.50 115 ILE A C 1
ATOM 883 O O . ILE A 1 115 ? -6.165 -2.540 -10.043 1.00 98.50 115 ILE A O 1
ATOM 887 N N . LYS A 1 116 ? -7.763 -3.426 -11.358 1.00 98.25 116 LYS A N 1
ATOM 888 C CA . LYS A 1 116 ? -7.011 -3.193 -12.594 1.00 98.25 116 LYS A CA 1
ATOM 889 C C . LYS A 1 116 ? -6.936 -1.696 -12.880 1.00 98.25 116 LYS A C 1
ATOM 891 O O . LYS A 1 116 ? -7.975 -1.042 -12.914 1.00 98.25 116 LYS A O 1
ATOM 896 N N . GLY A 1 117 ? -5.748 -1.178 -13.160 1.00 97.81 117 GLY A N 1
ATOM 897 C CA . GLY A 1 117 ? -5.542 0.189 -13.632 1.00 97.81 117 GLY A CA 1
ATOM 898 C C . GLY A 1 117 ? -4.558 0.237 -14.796 1.00 97.81 117 GLY A C 1
ATOM 899 O O . GLY A 1 117 ? -3.657 -0.589 -14.885 1.00 97.81 117 GLY A O 1
ATOM 900 N N . ARG A 1 118 ? -4.725 1.189 -15.716 1.00 95.88 118 ARG A N 1
ATOM 901 C CA . ARG A 1 118 ? -3.717 1.465 -16.757 1.00 95.88 118 ARG A CA 1
ATOM 902 C C . ARG A 1 118 ? -2.464 2.066 -16.125 1.00 95.88 118 ARG A C 1
ATOM 904 O O . ARG A 1 118 ? -2.614 2.882 -15.215 1.00 95.88 118 ARG A O 1
ATOM 911 N N . LYS A 1 119 ? -1.284 1.723 -16.661 1.00 94.31 119 LYS A N 1
ATOM 912 C CA . LYS A 1 119 ? 0.019 2.296 -16.274 1.00 94.31 119 LYS A CA 1
ATOM 913 C C . LYS A 1 119 ? -0.092 3.799 -16.025 1.00 94.31 119 LYS A C 1
ATOM 915 O O . LYS A 1 119 ? -0.753 4.501 -16.790 1.00 94.31 119 LYS A O 1
ATOM 920 N N . SER A 1 120 ? 0.530 4.270 -14.950 1.00 93.25 120 SER A N 1
ATOM 921 C CA . SER A 1 120 ? 0.473 5.682 -14.584 1.00 93.25 120 SER A CA 1
ATOM 922 C C . SER A 1 120 ? 1.435 6.491 -15.453 1.00 93.25 120 SER A C 1
ATOM 924 O O . SER A 1 120 ? 2.606 6.140 -15.617 1.00 93.25 120 SER A O 1
ATOM 926 N N . GLU A 1 121 ? 0.921 7.590 -15.998 1.00 92.06 121 GLU A N 1
ATOM 927 C CA . GLU A 1 121 ? 1.685 8.601 -16.736 1.00 92.06 121 GLU A CA 1
ATOM 928 C C . GLU A 1 121 ? 2.065 9.794 -15.841 1.00 92.06 121 GLU A C 1
ATOM 930 O O . GLU A 1 121 ? 2.612 10.785 -16.322 1.00 92.06 121 GLU A O 1
ATOM 935 N N . THR A 1 122 ? 1.778 9.708 -14.538 1.00 92.19 122 THR A N 1
ATOM 936 C CA . THR A 1 122 ? 2.040 10.777 -13.574 1.00 92.19 122 THR A CA 1
ATOM 937 C C . THR A 1 122 ? 3.532 11.069 -13.471 1.00 92.19 122 THR A C 1
ATOM 939 O O . THR A 1 122 ? 4.378 10.171 -13.513 1.00 92.19 122 THR A O 1
ATOM 942 N N . ALA A 1 123 ? 3.856 12.355 -13.341 1.00 92.06 123 ALA A N 1
ATOM 943 C CA . ALA A 1 123 ? 5.221 12.804 -13.127 1.00 92.06 123 ALA A CA 1
ATOM 944 C C . ALA A 1 123 ? 5.777 12.271 -11.797 1.00 92.06 123 ALA A C 1
ATOM 946 O O . ALA A 1 123 ? 5.051 12.097 -10.819 1.00 92.06 123 ALA A O 1
ATOM 947 N N . ARG A 1 124 ? 7.089 12.027 -11.749 1.00 92.44 124 ARG A N 1
ATOM 948 C CA . ARG A 1 124 ? 7.748 11.555 -10.527 1.00 92.44 124 ARG A CA 1
ATOM 949 C C . ARG A 1 124 ? 7.545 12.555 -9.390 1.00 92.44 124 ARG A C 1
ATOM 951 O O . ARG A 1 124 ? 7.789 13.744 -9.563 1.00 92.44 124 ARG A O 1
ATOM 958 N N . GLY A 1 125 ? 7.171 12.039 -8.223 1.00 91.06 125 GLY A N 1
ATOM 959 C CA . GLY A 1 125 ? 6.997 12.832 -7.012 1.00 91.06 125 GLY A CA 1
ATOM 960 C C . GLY A 1 125 ? 5.645 13.530 -6.875 1.00 91.06 125 GLY A C 1
ATOM 961 O O . GLY A 1 125 ? 5.440 14.235 -5.890 1.00 91.06 125 GLY A O 1
ATOM 962 N N . GLU A 1 126 ? 4.733 13.308 -7.819 1.00 94.00 126 GLU A N 1
ATOM 963 C CA . GLU A 1 126 ? 3.382 13.861 -7.809 1.00 94.00 126 GLU A CA 1
ATOM 964 C C . GLU A 1 126 ? 2.348 12.770 -7.518 1.00 94.00 126 GLU A C 1
ATOM 966 O O . GLU A 1 126 ? 2.539 11.600 -7.852 1.00 94.00 126 GLU A O 1
ATOM 971 N N . GLN A 1 127 ? 1.223 13.164 -6.922 1.00 95.19 127 GLN A N 1
ATOM 972 C CA . GLN A 1 127 ? 0.051 12.297 -6.825 1.00 95.19 127 GLN A CA 1
ATOM 973 C C . GLN A 1 127 ? -0.705 12.270 -8.164 1.00 95.19 127 GLN A C 1
ATOM 975 O O . GLN A 1 127 ? -0.818 13.288 -8.847 1.00 95.19 127 GLN A O 1
ATOM 980 N N . ASP A 1 128 ? -1.262 11.118 -8.537 1.00 96.69 128 ASP A N 1
ATOM 981 C CA . ASP A 1 128 ? -2.097 10.938 -9.722 1.00 96.69 128 ASP A CA 1
ATOM 982 C C . ASP A 1 128 ? -3.547 11.388 -9.443 1.00 96.69 128 ASP A C 1
ATOM 984 O O . ASP A 1 128 ? -4.261 10.747 -8.662 1.00 96.69 128 ASP A O 1
ATOM 988 N N . PRO A 1 129 ? -4.061 12.427 -10.129 1.00 96.12 129 PRO A N 1
ATOM 989 C CA . PRO A 1 129 ? -5.446 12.869 -9.970 1.00 96.12 129 PRO A CA 1
ATOM 990 C C . PRO A 1 129 ? -6.497 11.802 -10.327 1.00 96.12 129 PRO A C 1
ATOM 992 O O . PRO A 1 129 ? -7.646 11.900 -9.891 1.00 96.12 129 PRO A O 1
ATOM 995 N N . GLN A 1 130 ? -6.153 10.792 -11.137 1.00 97.06 130 GLN A N 1
ATOM 996 C CA . GLN A 1 130 ? -7.038 9.657 -11.420 1.00 97.06 130 GLN A CA 1
ATOM 997 C C . GLN A 1 130 ? -7.247 8.777 -10.186 1.00 97.06 130 GLN A C 1
ATOM 999 O O . GLN A 1 130 ? -8.340 8.243 -10.007 1.00 97.06 130 GLN A O 1
ATOM 1004 N N . MET A 1 131 ? -6.234 8.641 -9.327 1.00 98.19 131 MET A N 1
ATOM 1005 C CA . MET A 1 131 ? -6.338 7.864 -8.091 1.00 98.19 131 MET A CA 1
ATOM 1006 C C . MET A 1 131 ? -7.231 8.561 -7.063 1.00 98.19 131 MET A C 1
ATOM 1008 O O . MET A 1 131 ? -8.040 7.899 -6.416 1.00 98.19 131 MET A O 1
ATOM 1012 N N . GLU A 1 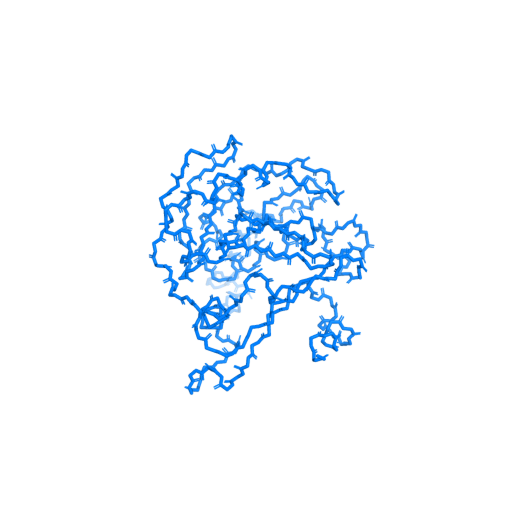132 ? -7.181 9.894 -6.988 1.00 97.12 132 GLU A N 1
ATOM 1013 C CA . GLU A 1 132 ? -8.133 10.681 -6.190 1.00 97.12 132 GLU A CA 1
ATOM 1014 C C . GLU A 1 132 ? -9.573 10.493 -6.691 1.00 97.12 132 GLU A C 1
ATOM 1016 O O . GLU A 1 132 ? -10.479 10.182 -5.917 1.00 97.12 132 GLU A O 1
ATOM 1021 N N . ARG A 1 133 ? -9.795 10.566 -8.014 1.00 97.69 133 ARG A N 1
ATOM 1022 C CA . ARG A 1 133 ? -11.112 10.267 -8.610 1.00 97.69 133 ARG A CA 1
ATOM 1023 C C . ARG A 1 133 ? -11.581 8.843 -8.317 1.00 97.69 133 ARG A C 1
ATOM 1025 O O . ARG A 1 133 ? -12.774 8.623 -8.108 1.00 97.69 133 ARG A O 1
ATOM 1032 N N . LEU A 1 134 ? -10.666 7.876 -8.314 1.00 98.50 134 LEU A N 1
ATOM 1033 C CA . LEU A 1 134 ? -10.975 6.500 -7.948 1.00 98.50 134 LEU A CA 1
ATOM 1034 C C . LEU A 1 134 ? -11.389 6.406 -6.473 1.00 98.50 134 LEU A C 1
ATOM 1036 O O . LEU A 1 134 ? -12.392 5.760 -6.181 1.00 98.50 134 LEU A O 1
ATOM 1040 N N . GLY A 1 135 ? -10.675 7.069 -5.560 1.00 98.19 135 GLY A N 1
ATOM 1041 C CA . GLY A 1 135 ? -11.047 7.150 -4.143 1.00 98.19 135 GLY A CA 1
ATOM 1042 C C . GLY A 1 135 ? -12.440 7.745 -3.934 1.00 98.19 135 GLY A C 1
ATOM 1043 O O . GLY A 1 135 ? -13.251 7.183 -3.190 1.00 98.19 135 GLY A O 1
ATOM 1044 N N . GLU A 1 136 ? -12.760 8.812 -4.668 1.00 97.81 136 GLU A N 1
ATOM 1045 C CA . GLU A 1 136 ? -14.081 9.449 -4.661 1.00 97.81 136 GLU A CA 1
ATOM 1046 C C . GLU A 1 136 ? -15.198 8.533 -5.172 1.00 97.81 136 GLU A C 1
ATOM 1048 O O . GLU A 1 136 ? -16.302 8.556 -4.630 1.00 97.81 136 GLU A O 1
ATOM 1053 N N . ALA A 1 137 ? -14.934 7.694 -6.176 1.00 97.62 137 ALA A N 1
ATOM 1054 C CA . ALA A 1 137 ? -15.893 6.682 -6.614 1.00 97.62 137 ALA A CA 1
ATOM 1055 C C . ALA A 1 137 ? -16.041 5.573 -5.558 1.00 97.62 137 ALA A C 1
ATOM 1057 O O . ALA A 1 137 ? -17.150 5.214 -5.158 1.00 97.62 137 ALA A O 1
ATOM 1058 N N . LEU A 1 138 ? -14.918 5.049 -5.063 1.00 97.75 138 LEU A N 1
ATOM 1059 C CA . LEU A 1 138 ? -14.878 3.895 -4.168 1.00 97.75 138 LEU A CA 1
ATOM 1060 C C . LEU A 1 138 ? -15.511 4.156 -2.801 1.00 97.75 138 LEU A C 1
ATOM 1062 O O . LEU A 1 138 ? -16.052 3.216 -2.224 1.00 97.75 138 LEU A O 1
ATOM 1066 N N . LYS A 1 139 ? -15.552 5.398 -2.300 1.00 95.69 139 LYS A N 1
ATOM 1067 C CA . LYS A 1 139 ? -16.254 5.708 -1.035 1.00 95.69 139 LYS A CA 1
ATOM 1068 C C . LYS A 1 139 ? -17.742 5.317 -1.051 1.00 95.69 139 LYS A C 1
ATOM 1070 O O . LYS A 1 139 ? -18.344 5.144 0.006 1.00 95.69 139 LYS A O 1
ATOM 1075 N N . HIS A 1 140 ? -18.328 5.148 -2.239 1.00 94.56 140 HIS A N 1
ATOM 1076 C CA . HIS A 1 140 ? -19.708 4.704 -2.442 1.00 94.56 140 HIS A CA 1
ATOM 1077 C C . HIS A 1 140 ? -19.846 3.203 -2.755 1.00 94.56 140 HIS A C 1
ATOM 1079 O O . HIS A 1 140 ? -20.966 2.717 -2.919 1.00 94.56 140 HIS A O 1
ATOM 1085 N N . ALA A 1 141 ? -18.741 2.457 -2.843 1.00 96.44 141 ALA A N 1
ATOM 1086 C CA . ALA A 1 141 ? -18.757 1.033 -3.153 1.00 96.44 141 ALA A CA 1
ATOM 1087 C C . ALA A 1 141 ? -19.356 0.216 -2.001 1.00 96.44 141 ALA A C 1
ATOM 1089 O O . ALA A 1 141 ? -18.971 0.339 -0.833 1.00 96.44 141 ALA A O 1
ATOM 1090 N N . LYS A 1 142 ? -20.290 -0.677 -2.327 1.00 96.12 142 LYS A N 1
ATOM 1091 C CA . LYS A 1 142 ? -20.944 -1.517 -1.320 1.00 96.12 142 LYS A CA 1
ATOM 1092 C C . LYS A 1 142 ? -19.968 -2.583 -0.824 1.00 96.12 142 LYS A C 1
ATOM 1094 O O . LYS A 1 142 ? -19.361 -3.302 -1.616 1.00 96.12 142 LYS A O 1
ATOM 1099 N N . GLY A 1 143 ? -19.837 -2.699 0.497 1.00 95.31 143 GLY A N 1
ATOM 1100 C CA . GLY A 1 143 ? -18.935 -3.662 1.139 1.00 95.31 143 GLY A CA 1
ATOM 1101 C C . GLY A 1 143 ? -17.490 -3.181 1.320 1.00 95.31 143 GLY A C 1
ATOM 1102 O O . GLY A 1 143 ? -16.678 -3.943 1.844 1.00 95.31 143 GLY A O 1
ATOM 1103 N N . ILE A 1 144 ? -17.169 -1.932 0.954 1.00 96.81 144 ILE A N 1
ATOM 1104 C CA . ILE A 1 144 ? -15.811 -1.380 1.091 1.00 96.81 144 ILE A CA 1
ATOM 1105 C C . ILE A 1 144 ? -15.308 -1.342 2.542 1.00 96.81 144 ILE A C 1
ATOM 1107 O O . ILE A 1 144 ? -14.124 -1.545 2.777 1.00 96.81 144 ILE A O 1
ATOM 1111 N N . ASP A 1 145 ? -16.199 -1.187 3.527 1.00 95.81 145 ASP A N 1
ATOM 1112 C CA . ASP A 1 145 ? -15.837 -1.155 4.955 1.00 95.81 145 ASP A CA 1
ATOM 1113 C C . ASP A 1 145 ? -15.163 -2.460 5.448 1.00 95.81 145 ASP A C 1
ATOM 1115 O O . ASP A 1 145 ? -14.445 -2.467 6.451 1.00 95.81 145 ASP A O 1
ATOM 1119 N N . GLY A 1 146 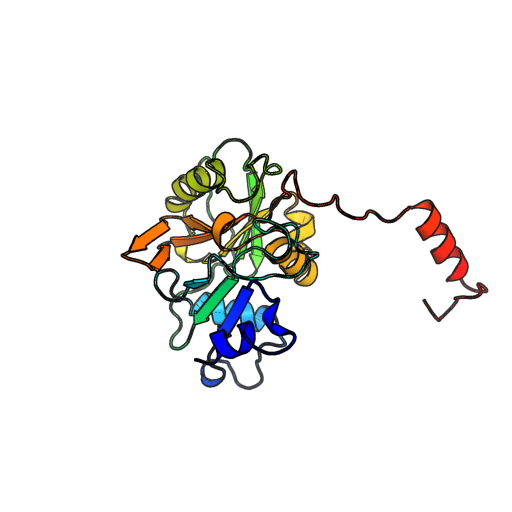? -15.378 -3.580 4.743 1.00 97.81 146 GLY A N 1
ATOM 1120 C CA . GLY A 1 146 ? -14.710 -4.859 5.004 1.00 97.81 146 GLY A CA 1
ATOM 1121 C C . GLY A 1 146 ? -13.381 -5.039 4.260 1.00 97.81 146 GLY A C 1
ATOM 1122 O O . GLY A 1 146 ? -12.754 -6.088 4.402 1.00 97.81 146 GLY A O 1
ATOM 1123 N N . LEU A 1 147 ? -12.961 -4.062 3.456 1.00 98.19 147 LEU A N 1
ATOM 1124 C CA . LEU A 1 147 ? -11.792 -4.103 2.573 1.00 98.19 147 LEU A CA 1
ATOM 1125 C C . LEU A 1 147 ? -10.849 -2.931 2.895 1.00 98.19 147 LEU A C 1
ATOM 1127 O O . LEU A 1 147 ? -10.743 -1.992 2.109 1.00 98.19 147 LEU A O 1
ATOM 1131 N N . PRO A 1 148 ? -10.163 -2.955 4.054 1.00 98.25 148 PRO A N 1
ATOM 1132 C CA . PRO A 1 148 ? -9.311 -1.848 4.493 1.00 98.25 148 PRO A CA 1
ATOM 1133 C C . PRO A 1 148 ? -8.129 -1.554 3.559 1.00 98.25 148 PRO A C 1
ATOM 1135 O O . PRO A 1 148 ? -7.526 -0.490 3.691 1.00 98.25 148 PRO A O 1
ATOM 1138 N N . MET A 1 149 ? -7.777 -2.472 2.653 1.00 98.75 149 MET A N 1
ATOM 1139 C CA . MET A 1 149 ? -6.687 -2.305 1.698 1.00 98.75 149 MET A CA 1
ATOM 1140 C C . MET A 1 149 ? -7.156 -2.603 0.272 1.00 98.75 149 MET A C 1
ATOM 1142 O O . MET A 1 149 ? -7.582 -3.710 -0.061 1.00 98.75 149 MET A O 1
ATOM 1146 N N . ILE A 1 150 ? -7.023 -1.602 -0.584 1.00 98.81 150 ILE A N 1
ATOM 1147 C CA . ILE A 1 150 ? -7.240 -1.670 -2.022 1.00 98.81 150 ILE A CA 1
ATOM 1148 C C . ILE A 1 150 ? -5.890 -1.404 -2.678 1.00 98.81 150 ILE A C 1
ATOM 1150 O O . ILE A 1 150 ? -5.211 -0.443 -2.327 1.00 98.81 150 ILE A O 1
ATOM 1154 N N . VAL A 1 151 ? -5.484 -2.238 -3.628 1.00 98.88 151 VAL A N 1
ATOM 1155 C CA . VAL A 1 151 ? -4.244 -2.028 -4.384 1.00 98.88 151 VAL A CA 1
ATOM 1156 C C . VAL A 1 151 ? -4.580 -1.934 -5.861 1.00 98.88 151 VAL A C 1
ATOM 1158 O O . VAL A 1 151 ? -5.261 -2.799 -6.408 1.00 98.88 151 VAL A O 1
ATOM 1161 N N . VAL A 1 152 ? -4.119 -0.881 -6.522 1.00 98.81 152 VAL A N 1
ATOM 1162 C CA . VAL A 1 152 ? -4.308 -0.708 -7.961 1.00 98.81 152 VAL A CA 1
ATOM 1163 C C . VAL A 1 152 ? -3.068 -1.205 -8.688 1.00 98.81 152 VAL A C 1
ATOM 1165 O O . VAL A 1 152 ? -1.958 -0.786 -8.375 1.00 98.81 152 VAL A O 1
ATOM 1168 N N . VAL A 1 153 ? -3.253 -2.109 -9.648 1.00 98.50 153 VAL A N 1
ATOM 1169 C CA . VAL A 1 153 ? -2.164 -2.793 -10.363 1.00 98.50 153 VAL A CA 1
ATOM 1170 C C . VAL A 1 153 ? -2.467 -2.900 -11.856 1.00 98.50 153 VAL A C 1
ATOM 1172 O O . VAL A 1 153 ? -3.630 -2.925 -12.262 1.00 98.50 153 VAL A O 1
ATOM 1175 N N . ASP A 1 154 ? -1.427 -3.018 -12.683 1.00 96.31 154 ASP A N 1
ATOM 1176 C CA . ASP A 1 154 ? -1.589 -3.209 -14.134 1.00 96.31 154 ASP A CA 1
ATOM 1177 C C . ASP A 1 154 ? -2.176 -4.590 -14.477 1.00 96.31 154 ASP A C 1
ATOM 1179 O O . ASP A 1 154 ? -3.015 -4.726 -15.375 1.00 96.31 154 ASP A O 1
ATOM 1183 N N . ASP A 1 155 ? -1.749 -5.611 -13.726 1.00 96.69 155 ASP A N 1
ATOM 1184 C CA . ASP A 1 155 ? -2.122 -7.014 -13.902 1.00 96.69 155 ASP A CA 1
ATOM 1185 C C . ASP A 1 155 ? -2.550 -7.643 -12.558 1.00 96.69 155 ASP A C 1
ATOM 1187 O O . ASP A 1 155 ? -1.713 -8.137 -11.790 1.00 96.69 155 ASP A O 1
ATOM 1191 N N . PRO A 1 156 ? -3.860 -7.624 -12.245 1.00 97.56 156 PRO A N 1
ATOM 1192 C CA . PRO A 1 156 ? -4.390 -8.261 -11.043 1.00 97.56 156 PRO A CA 1
ATOM 1193 C C . PRO A 1 156 ? -4.240 -9.782 -11.028 1.00 97.56 156 PRO A C 1
ATOM 1195 O O . PRO A 1 156 ? -4.250 -10.371 -9.948 1.00 97.56 156 PRO A O 1
ATOM 1198 N N . ASP A 1 157 ? -4.135 -10.439 -12.184 1.00 97.25 157 ASP A N 1
ATOM 1199 C CA . ASP A 1 157 ? -4.009 -11.893 -12.243 1.00 97.25 157 ASP A CA 1
ATOM 1200 C C . ASP A 1 157 ? -2.610 -12.330 -11.827 1.00 97.25 157 ASP A C 1
ATOM 1202 O O . ASP A 1 157 ? -2.479 -13.227 -10.990 1.00 97.25 157 ASP A O 1
ATOM 1206 N N . PHE A 1 158 ? -1.584 -11.635 -12.318 1.00 96.50 158 PHE A N 1
ATOM 1207 C CA . PHE A 1 158 ? -0.210 -11.830 -11.868 1.00 96.50 158 PHE A CA 1
ATOM 1208 C C . PHE A 1 158 ? -0.045 -11.502 -10.380 1.00 96.50 158 PHE A C 1
ATOM 1210 O O . PHE A 1 158 ? 0.489 -12.318 -9.624 1.00 96.50 158 PHE A O 1
ATOM 1217 N N . ALA A 1 159 ? -0.519 -10.330 -9.946 1.00 97.75 159 ALA A N 1
ATOM 1218 C CA . ALA A 1 159 ? -0.355 -9.875 -8.566 1.00 97.75 159 ALA A CA 1
ATOM 1219 C C . ALA A 1 159 ? -1.109 -10.763 -7.559 1.00 97.75 159 ALA A C 1
ATOM 1221 O O . ALA A 1 159 ? -0.611 -10.995 -6.463 1.00 97.75 159 ALA A O 1
ATOM 1222 N N . ALA A 1 160 ? -2.271 -11.314 -7.931 1.00 97.62 160 ALA A N 1
ATOM 1223 C CA . ALA A 1 160 ? -3.042 -12.205 -7.062 1.00 97.62 160 ALA A CA 1
ATOM 1224 C C . ALA A 1 160 ? -2.562 -13.666 -7.060 1.00 97.62 160 ALA A C 1
ATOM 1226 O O . ALA A 1 160 ? -3.155 -14.488 -6.361 1.00 97.62 160 ALA A O 1
ATOM 1227 N N . LYS A 1 161 ? -1.541 -14.025 -7.852 1.00 97.94 161 LYS A N 1
ATOM 1228 C CA . LYS A 1 161 ? -1.106 -15.422 -8.013 1.00 97.94 161 LYS A CA 1
ATOM 1229 C C . LYS A 1 161 ? -0.621 -16.042 -6.699 1.00 97.94 161 LYS A C 1
ATOM 1231 O O . LYS A 1 161 ? -0.883 -17.216 -6.450 1.00 97.94 161 LYS A O 1
ATOM 1236 N N . ASN A 1 162 ? 0.094 -15.275 -5.879 1.00 98.25 162 ASN A N 1
ATOM 1237 C CA . ASN A 1 162 ? 0.591 -15.678 -4.564 1.00 98.25 162 ASN A CA 1
ATOM 1238 C C . ASN A 1 162 ? 0.983 -14.435 -3.738 1.00 98.25 162 ASN A C 1
ATOM 1240 O O . ASN A 1 162 ? 0.948 -13.307 -4.234 1.00 98.25 162 ASN A O 1
ATOM 1244 N N . TRP A 1 163 ? 1.349 -14.644 -2.470 1.00 98.31 163 TRP A N 1
ATOM 1245 C CA . TRP A 1 163 ? 1.780 -13.564 -1.579 1.00 98.31 163 TRP A CA 1
ATOM 1246 C C . TRP A 1 163 ? 3.065 -12.882 -2.036 1.00 98.31 163 TRP A C 1
ATOM 1248 O O . TRP A 1 163 ? 3.137 -11.662 -1.945 1.00 98.31 163 TRP A O 1
ATOM 1258 N N . ASP A 1 164 ? 4.030 -13.615 -2.583 1.00 98.06 164 ASP A N 1
ATOM 1259 C CA . ASP A 1 164 ? 5.296 -13.026 -3.031 1.00 98.06 164 ASP A CA 1
ATOM 1260 C C . ASP A 1 164 ? 5.073 -12.007 -4.155 1.00 98.06 164 ASP A C 1
ATOM 1262 O O . ASP A 1 164 ? 5.558 -10.878 -4.081 1.00 98.06 164 ASP A O 1
ATOM 1266 N N . ASN A 1 165 ? 4.246 -12.353 -5.145 1.00 97.81 165 ASN A N 1
ATOM 1267 C CA . ASN A 1 165 ? 3.846 -11.456 -6.224 1.00 97.81 165 ASN A CA 1
ATOM 1268 C C . ASN A 1 165 ? 3.079 -10.247 -5.690 1.00 97.81 165 ASN A C 1
ATOM 1270 O O . ASN A 1 165 ? 3.355 -9.121 -6.104 1.00 97.81 165 ASN A O 1
ATOM 1274 N N . PHE A 1 166 ? 2.129 -10.460 -4.775 1.00 98.62 166 PHE A N 1
ATOM 1275 C CA . PHE A 1 166 ? 1.374 -9.370 -4.166 1.00 98.62 166 PHE A CA 1
ATOM 1276 C C . PHE A 1 166 ? 2.298 -8.389 -3.441 1.00 98.62 166 PHE A C 1
ATOM 1278 O O . PHE A 1 166 ? 2.222 -7.185 -3.685 1.00 98.62 166 PHE A O 1
ATOM 1285 N N . LEU A 1 167 ? 3.184 -8.890 -2.577 1.00 98.00 167 LEU A N 1
ATOM 1286 C CA . LEU A 1 167 ? 4.120 -8.071 -1.810 1.00 98.00 167 LEU A CA 1
ATOM 1287 C C . LEU A 1 167 ? 5.086 -7.327 -2.731 1.00 98.00 167 LEU A C 1
ATOM 1289 O O . LEU A 1 167 ? 5.287 -6.123 -2.560 1.00 98.00 167 LEU A O 1
ATOM 1293 N N . TRP A 1 168 ? 5.643 -8.027 -3.723 1.00 95.81 168 TRP A N 1
ATOM 1294 C CA . TRP A 1 168 ? 6.555 -7.443 -4.696 1.00 95.81 168 TRP A CA 1
ATOM 1295 C C . TRP A 1 168 ? 5.876 -6.320 -5.474 1.00 95.81 168 TRP A C 1
ATOM 1297 O O . TRP A 1 168 ? 6.344 -5.185 -5.425 1.00 95.81 168 TRP A O 1
ATOM 1307 N N . VAL A 1 169 ? 4.744 -6.587 -6.132 1.00 96.75 169 VAL A N 1
ATOM 1308 C CA . VAL A 1 169 ? 4.031 -5.572 -6.920 1.00 96.75 169 VAL A CA 1
ATOM 1309 C C . VAL A 1 169 ? 3.629 -4.394 -6.038 1.00 96.75 169 VAL A C 1
ATOM 1311 O O . VAL A 1 169 ? 3.947 -3.257 -6.375 1.00 96.75 169 VAL A O 1
ATOM 1314 N N . THR A 1 170 ? 2.987 -4.661 -4.897 1.00 97.94 170 THR A N 1
ATOM 1315 C CA . THR A 1 170 ? 2.408 -3.618 -4.039 1.00 97.94 170 THR A CA 1
ATOM 1316 C C . THR A 1 170 ? 3.470 -2.676 -3.495 1.00 97.94 170 THR A C 1
ATOM 1318 O O . THR A 1 170 ? 3.333 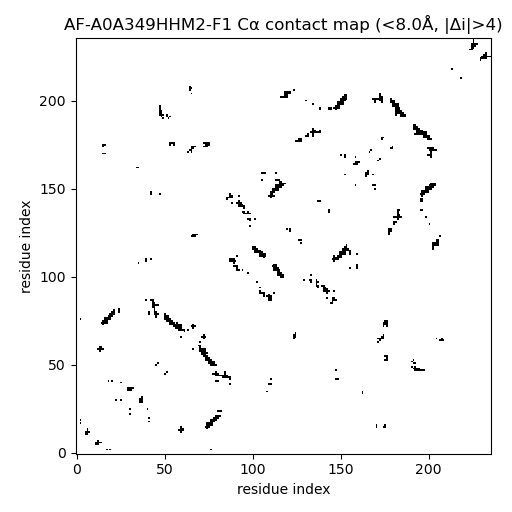-1.465 -3.623 1.00 97.94 170 THR A O 1
ATOM 1321 N N . PHE A 1 171 ? 4.539 -3.211 -2.898 1.00 96.50 171 PHE A N 1
ATOM 1322 C CA . PHE A 1 171 ? 5.448 -2.400 -2.086 1.00 96.50 171 PHE A CA 1
ATOM 1323 C C . PHE A 1 171 ? 6.719 -1.959 -2.820 1.00 96.50 171 PHE A C 1
ATOM 1325 O O . PHE A 1 171 ? 7.352 -0.990 -2.394 1.00 96.50 171 PHE A O 1
ATOM 1332 N N . THR A 1 172 ? 7.091 -2.597 -3.937 1.00 93.88 172 THR A N 1
ATOM 1333 C CA . THR A 1 172 ? 8.247 -2.144 -4.739 1.00 93.88 172 THR A CA 1
ATOM 1334 C C . THR A 1 172 ? 7.878 -1.072 -5.760 1.00 93.88 172 THR A C 1
ATOM 1336 O O . THR A 1 172 ? 8.727 -0.256 -6.106 1.00 93.88 172 THR A O 1
ATOM 1339 N N . ARG A 1 173 ? 6.611 -1.004 -6.191 1.00 94.94 173 ARG A N 1
ATOM 1340 C CA . ARG A 1 173 ? 6.157 -0.042 -7.210 1.00 94.94 173 ARG A CA 1
ATOM 1341 C C . ARG A 1 173 ? 5.556 1.239 -6.644 1.00 94.94 173 ARG A C 1
ATOM 1343 O O . ARG A 1 173 ? 5.217 2.117 -7.435 1.00 94.94 173 ARG A O 1
ATOM 1350 N N . SER A 1 174 ? 5.429 1.349 -5.323 1.00 96.44 174 SER A N 1
ATOM 1351 C CA . SER A 1 174 ? 4.816 2.499 -4.652 1.00 96.44 174 SER A CA 1
ATOM 1352 C C . SER A 1 174 ? 5.797 3.234 -3.729 1.00 96.44 174 SER A C 1
ATOM 1354 O O . SER A 1 174 ? 6.478 2.575 -2.931 1.00 96.44 174 SER A O 1
ATOM 1356 N N . ASP A 1 175 ? 5.788 4.563 -3.757 1.00 97.19 175 ASP A N 1
ATOM 1357 C CA . ASP A 1 175 ? 6.317 5.433 -2.703 1.00 97.19 175 ASP A CA 1
ATOM 1358 C C . ASP A 1 175 ? 5.165 5.911 -1.796 1.00 97.19 175 ASP A C 1
ATOM 1360 O O . ASP A 1 175 ? 4.204 6.499 -2.292 1.00 97.19 175 ASP A O 1
ATOM 1364 N N . PRO A 1 176 ? 5.211 5.675 -0.472 1.00 97.69 176 PRO A N 1
ATOM 1365 C CA . PRO A 1 176 ? 4.065 5.930 0.395 1.00 97.69 176 PRO A CA 1
ATOM 13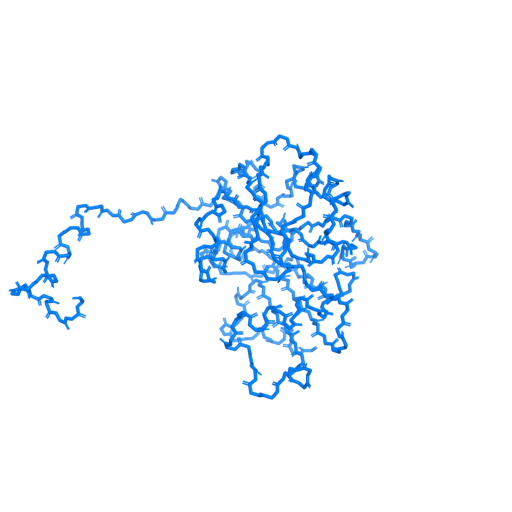66 C C . PRO A 1 176 ? 3.438 7.331 0.310 1.00 97.69 176 PRO A C 1
ATOM 1368 O O . PRO A 1 176 ? 2.225 7.456 0.394 1.00 97.69 176 PRO A O 1
ATOM 1371 N N . ALA A 1 177 ? 4.222 8.395 0.174 1.00 96.88 177 ALA A N 1
ATOM 1372 C CA . ALA A 1 177 ? 3.733 9.769 0.219 1.00 96.88 177 ALA A CA 1
ATOM 1373 C C . ALA A 1 177 ? 3.022 10.192 -1.071 1.00 96.88 177 ALA A C 1
ATOM 1375 O O . ALA A 1 177 ? 2.174 11.080 -1.014 1.00 96.88 177 ALA A O 1
ATOM 1376 N N . THR A 1 178 ? 3.363 9.587 -2.210 1.00 96.50 178 THR A N 1
ATOM 1377 C CA . THR A 1 178 ? 2.798 9.940 -3.523 1.00 96.50 178 THR A CA 1
ATOM 1378 C C . THR A 1 178 ? 1.835 8.887 -4.054 1.00 96.50 178 THR A C 1
ATOM 1380 O O . THR A 1 178 ? 0.957 9.205 -4.848 1.00 96.50 178 THR A O 1
ATOM 1383 N N . ASP A 1 179 ? 1.961 7.642 -3.599 1.00 98.19 179 ASP A N 1
ATOM 1384 C CA . ASP A 1 179 ? 1.212 6.504 -4.129 1.00 98.19 179 ASP A CA 1
ATOM 1385 C C . ASP A 1 179 ? 0.175 5.941 -3.143 1.00 98.19 179 ASP A C 1
ATOM 1387 O O . ASP A 1 179 ? -0.449 4.920 -3.428 1.00 98.19 179 ASP A O 1
ATOM 1391 N N . VAL A 1 180 ? -0.047 6.584 -1.992 1.00 98.62 180 VAL A N 1
ATOM 1392 C CA . VAL A 1 180 ? -1.111 6.207 -1.048 1.00 98.62 180 VAL A CA 1
ATOM 1393 C C . VAL A 1 180 ? -2.239 7.233 -1.067 1.00 98.62 180 VAL A C 1
ATOM 1395 O O . VAL A 1 180 ? -2.032 8.431 -0.898 1.00 98.62 180 VAL A O 1
ATOM 1398 N N . TYR A 1 181 ? -3.451 6.718 -1.231 1.00 98.75 181 TYR A N 1
ATOM 1399 C CA . TYR A 1 181 ? -4.711 7.443 -1.324 1.00 98.75 181 TYR A CA 1
ATOM 1400 C C . TYR A 1 181 ? -5.731 6.798 -0.384 1.00 98.75 181 TYR A C 1
ATOM 1402 O O . TYR A 1 181 ? -5.465 5.778 0.261 1.00 98.75 181 TYR A O 1
ATOM 1410 N N . GLY A 1 182 ? -6.931 7.364 -0.309 1.00 98.12 182 GLY A N 1
ATOM 1411 C CA . GLY A 1 182 ? -7.997 6.795 0.503 1.00 98.12 182 GLY A CA 1
ATOM 1412 C C . GLY A 1 182 ? -9.373 7.003 -0.102 1.00 98.12 182 GLY A C 1
ATOM 1413 O O . GLY A 1 182 ? -9.661 8.043 -0.687 1.00 98.12 182 GLY A O 1
ATOM 1414 N N . ALA A 1 183 ? -10.245 6.018 0.086 1.00 97.75 183 ALA A N 1
ATOM 1415 C CA . ALA A 1 183 ? -11.674 6.221 -0.081 1.00 97.75 183 ALA A CA 1
ATOM 1416 C C . ALA A 1 183 ? -12.164 7.029 1.127 1.00 97.75 183 ALA A C 1
ATOM 1418 O O . ALA A 1 183 ? -12.179 6.512 2.245 1.00 97.75 183 ALA A O 1
ATOM 1419 N N . GLU A 1 184 ? -12.516 8.300 0.908 1.00 96.56 184 GLU A N 1
ATOM 1420 C CA . GLU A 1 184 ? -12.780 9.271 1.984 1.00 96.56 184 GLU A CA 1
ATOM 1421 C C . GLU A 1 184 ? -11.500 9.595 2.786 1.00 96.56 184 GLU A C 1
ATOM 1423 O O . GLU A 1 184 ? -11.407 9.376 3.998 1.00 96.56 184 GLU A O 1
ATOM 1428 N N . ALA A 1 185 ? -10.457 10.043 2.078 1.00 97.88 185 ALA A N 1
ATOM 1429 C CA . ALA A 1 185 ? -9.211 10.522 2.676 1.00 97.88 185 ALA A CA 1
ATOM 1430 C C . ALA A 1 185 ? -9.379 11.901 3.336 1.00 97.88 185 ALA A C 1
ATOM 1432 O O . ALA A 1 185 ? -10.189 12.725 2.914 1.00 97.88 185 ALA A O 1
ATOM 1433 N N . PHE A 1 186 ? -8.587 12.175 4.370 1.00 98.25 186 PHE A N 1
ATOM 1434 C CA . PHE A 1 186 ? -8.551 13.476 5.030 1.00 98.25 186 PHE A CA 1
ATOM 1435 C C . PHE A 1 186 ? -7.173 13.765 5.627 1.00 98.25 186 PHE A C 1
ATOM 1437 O O . PHE A 1 186 ? -6.418 12.862 5.987 1.00 98.25 186 PHE A O 1
ATOM 1444 N N . THR A 1 187 ? -6.906 15.053 5.843 1.00 98.31 187 THR A N 1
ATOM 1445 C CA . THR A 1 187 ? -5.770 15.519 6.641 1.00 98.31 187 THR A CA 1
ATOM 1446 C C . THR A 1 187 ? -6.282 16.358 7.802 1.00 98.31 187 THR A C 1
ATOM 1448 O O . THR A 1 187 ? -6.938 17.380 7.605 1.00 98.31 187 THR A O 1
ATOM 1451 N N . LYS A 1 188 ? -5.969 15.948 9.034 1.00 97.62 188 LYS A N 1
ATOM 1452 C CA . LYS A 1 188 ? -6.248 16.722 10.249 1.00 97.62 188 LYS A CA 1
ATOM 1453 C C . LYS A 1 188 ? -4.932 17.164 10.877 1.00 97.62 188 LYS A C 1
ATOM 1455 O O . LYS A 1 188 ? -4.168 16.347 11.389 1.00 97.62 188 LYS A O 1
ATOM 1460 N N . ALA A 1 189 ? -4.682 18.472 10.862 1.00 96.56 189 ALA A N 1
ATOM 1461 C CA . ALA A 1 189 ? -3.383 19.049 11.207 1.00 96.56 189 ALA A CA 1
ATOM 1462 C C . ALA A 1 189 ? -2.251 18.411 10.377 1.00 96.56 189 ALA A C 1
ATOM 1464 O O . ALA A 1 189 ? -2.213 18.603 9.169 1.00 96.56 189 ALA A O 1
ATOM 1465 N N . LYS A 1 190 ? -1.342 17.655 11.005 1.00 95.75 190 LYS A N 1
ATOM 1466 C CA . LYS A 1 190 ? -0.214 16.980 10.335 1.00 95.75 190 LYS A CA 1
ATOM 1467 C C . LYS A 1 190 ? -0.426 15.472 10.157 1.00 95.75 190 LYS A C 1
ATOM 1469 O O . LYS A 1 190 ? 0.532 14.753 9.900 1.00 95.75 190 LYS A O 1
ATOM 1474 N N . HIS A 1 191 ? -1.647 14.985 10.362 1.00 97.81 191 HIS A N 1
ATOM 1475 C CA . HIS A 1 191 ? -1.969 13.569 10.256 1.00 97.81 191 HIS A CA 1
ATOM 1476 C C . HIS A 1 191 ? -2.897 13.324 9.073 1.00 97.81 191 HIS A C 1
ATOM 1478 O O . HIS A 1 191 ? -3.973 13.920 9.001 1.00 97.81 191 HIS A O 1
ATOM 1484 N N . TRP A 1 192 ? -2.466 12.448 8.172 1.00 98.50 192 TRP A N 1
ATOM 1485 C CA . TRP A 1 192 ? -3.270 11.954 7.065 1.00 98.50 192 TRP A CA 1
ATOM 1486 C C . TRP A 1 192 ? -3.908 10.619 7.450 1.00 98.50 192 TRP A C 1
ATOM 1488 O O . TRP A 1 192 ? -3.280 9.804 8.128 1.00 98.50 192 TRP A O 1
ATOM 1498 N N . GLY A 1 193 ? -5.137 10.389 7.003 1.00 98.50 193 GLY A N 1
ATOM 1499 C CA . GLY A 1 193 ? -5.828 9.118 7.166 1.00 98.50 193 GLY A CA 1
ATOM 1500 C C . GLY A 1 193 ? -6.990 8.976 6.192 1.00 98.50 193 GLY A C 1
ATOM 1501 O O . GLY A 1 193 ? -7.236 9.838 5.350 1.00 98.50 193 GLY A O 1
ATOM 1502 N N . THR A 1 194 ? -7.734 7.884 6.328 1.00 98.44 194 THR A N 1
ATOM 1503 C CA . THR A 1 194 ? -8.921 7.611 5.508 1.00 98.44 194 THR A CA 1
ATOM 1504 C C . THR A 1 194 ? -10.000 6.895 6.313 1.00 98.44 194 THR A C 1
ATOM 1506 O O . THR A 1 194 ? -9.694 6.173 7.267 1.00 98.44 194 THR A O 1
ATOM 1509 N N . ASP A 1 195 ? -11.269 7.145 5.983 1.00 96.31 195 ASP A N 1
ATOM 1510 C CA . ASP A 1 195 ? -12.411 6.565 6.694 1.00 96.31 195 ASP A CA 1
ATOM 1511 C C . ASP A 1 195 ? -12.692 5.121 6.272 1.00 96.31 195 ASP A C 1
ATOM 1513 O O . ASP A 1 195 ? -12.803 4.236 7.124 1.00 96.31 195 ASP A O 1
ATOM 1517 N N . LYS A 1 196 ? -12.754 4.875 4.958 1.00 96.44 196 LYS A N 1
ATOM 1518 C CA . LYS A 1 196 ? -13.262 3.616 4.403 1.00 96.44 196 LYS A CA 1
ATOM 1519 C C . LYS A 1 196 ? -12.164 2.610 4.109 1.00 96.44 196 LYS A C 1
ATOM 1521 O O . LYS A 1 196 ? -12.157 1.516 4.671 1.00 96.44 196 LYS A O 1
ATOM 1526 N N . ALA A 1 197 ? -11.247 2.971 3.221 1.00 98.19 197 ALA A N 1
ATOM 1527 C CA . ALA A 1 197 ? -10.223 2.061 2.737 1.00 98.19 197 ALA A CA 1
ATOM 1528 C C . ALA A 1 197 ? -8.982 2.820 2.292 1.00 98.19 197 ALA A C 1
ATOM 1530 O O . ALA A 1 197 ? -9.077 3.867 1.650 1.00 98.19 197 ALA A O 1
ATOM 1531 N N . LEU A 1 198 ? -7.824 2.244 2.592 1.00 98.62 198 LEU A N 1
ATOM 1532 C CA . LEU A 1 198 ? -6.556 2.671 2.033 1.00 98.62 198 LEU A CA 1
ATOM 1533 C C . LEU A 1 198 ? -6.461 2.193 0.589 1.00 98.62 198 LEU A C 1
ATOM 1535 O O . LEU A 1 198 ? -6.768 1.036 0.307 1.00 98.62 198 LEU A O 1
ATOM 1539 N N . ILE A 1 199 ? -5.988 3.053 -0.302 1.00 98.81 199 ILE A N 1
ATOM 1540 C CA . ILE A 1 199 ? -5.749 2.724 -1.702 1.00 98.81 199 ILE A CA 1
ATOM 1541 C C . ILE A 1 199 ? -4.255 2.912 -1.978 1.00 98.81 199 ILE A C 1
ATOM 1543 O O . ILE A 1 199 ? -3.724 3.992 -1.750 1.00 98.81 199 ILE A O 1
ATOM 1547 N N . ILE A 1 200 ? -3.575 1.873 -2.458 1.00 98.81 200 ILE A N 1
ATOM 1548 C CA . ILE A 1 200 ? -2.156 1.923 -2.836 1.00 98.81 200 ILE A CA 1
ATOM 1549 C C . ILE A 1 200 ? -2.053 1.843 -4.359 1.00 98.81 200 ILE A C 1
ATOM 1551 O O . ILE A 1 200 ? -2.540 0.887 -4.966 1.00 98.81 200 ILE A O 1
ATOM 1555 N N . ASP A 1 201 ? -1.415 2.828 -4.980 1.00 98.62 201 ASP A N 1
ATOM 1556 C CA . ASP A 1 201 ? -1.088 2.820 -6.401 1.00 98.62 201 ASP A CA 1
ATOM 1557 C C . ASP A 1 201 ? 0.208 2.039 -6.654 1.00 98.62 201 ASP A C 1
ATOM 1559 O O . ASP A 1 201 ? 1.321 2.552 -6.533 1.00 98.62 201 ASP A O 1
ATOM 1563 N N . ALA A 1 202 ? 0.057 0.781 -7.048 1.00 97.94 202 ALA A N 1
ATOM 1564 C CA . ALA A 1 202 ? 1.149 -0.117 -7.403 1.00 97.94 202 ALA A CA 1
ATOM 1565 C C . ALA A 1 202 ? 1.253 -0.346 -8.922 1.00 97.94 202 ALA A C 1
ATOM 1567 O O . ALA A 1 202 ? 1.884 -1.305 -9.379 1.00 97.94 202 ALA A O 1
ATOM 1568 N N . ARG A 1 203 ? 0.643 0.530 -9.729 1.00 97.38 203 ARG A N 1
ATOM 1569 C CA . ARG A 1 203 ? 0.813 0.521 -11.186 1.00 97.38 203 ARG A CA 1
ATOM 1570 C C . ARG A 1 203 ? 2.242 0.908 -11.540 1.00 97.38 203 ARG A C 1
ATOM 1572 O O . ARG A 1 203 ? 2.887 1.652 -10.798 1.00 97.38 203 ARG A O 1
ATOM 1579 N N . MET A 1 204 ? 2.727 0.426 -12.678 1.00 94.44 204 MET A N 1
ATOM 1580 C CA . MET A 1 204 ? 4.004 0.858 -13.243 1.00 94.44 204 MET A CA 1
ATOM 1581 C C . MET A 1 204 ? 3.949 2.347 -13.594 1.00 94.44 204 MET A C 1
ATOM 1583 O O . MET A 1 204 ? 2.989 2.802 -14.224 1.00 94.44 204 MET A O 1
ATOM 1587 N N . LYS A 1 205 ? 5.004 3.082 -13.232 1.00 93.44 205 LYS A N 1
ATOM 1588 C CA . LYS A 1 205 ? 5.205 4.486 -13.618 1.00 93.44 205 LYS A CA 1
ATOM 1589 C C . LYS A 1 205 ? 6.218 4.596 -14.756 1.00 93.44 205 LYS A C 1
ATOM 1591 O O . LYS A 1 205 ? 7.117 3.767 -14.878 1.00 93.44 205 LYS A O 1
ATOM 1596 N N . THR A 1 206 ? 6.107 5.643 -15.571 1.00 90.19 206 THR A N 1
ATOM 1597 C CA . THR A 1 206 ? 6.969 5.882 -16.751 1.00 90.19 206 THR A CA 1
ATOM 1598 C C . THR A 1 206 ? 8.460 5.988 -16.429 1.00 90.19 206 THR A C 1
ATOM 1600 O O . THR A 1 206 ? 9.298 5.696 -17.275 1.00 90.19 206 THR A O 1
ATOM 1603 N N . TYR A 1 207 ? 8.795 6.393 -15.206 1.00 87.06 207 TYR A N 1
ATOM 1604 C CA . TYR A 1 207 ? 10.162 6.587 -14.728 1.00 87.06 207 TYR A CA 1
ATOM 1605 C C . TYR A 1 207 ? 10.738 5.381 -13.973 1.00 87.06 207 TYR A C 1
ATOM 1607 O O . TYR A 1 207 ? 11.853 5.473 -13.451 1.00 87.06 207 TYR A O 1
ATOM 1615 N N . GLN A 1 208 ? 9.978 4.290 -13.849 1.00 85.94 208 GLN A N 1
ATOM 1616 C CA . GLN A 1 208 ? 10.476 3.032 -13.300 1.00 85.94 208 GLN A CA 1
ATOM 1617 C C . GLN A 1 208 ? 11.183 2.240 -14.397 1.00 85.94 208 GLN A C 1
ATOM 1619 O O . GLN A 1 208 ? 10.776 2.266 -15.560 1.00 85.94 208 GLN A O 1
ATOM 1624 N N . ALA A 1 209 ? 12.242 1.524 -14.019 1.00 79.88 209 ALA A N 1
ATOM 1625 C CA . ALA A 1 209 ? 12.888 0.596 -14.933 1.00 79.88 209 ALA A CA 1
ATOM 1626 C C . ALA A 1 209 ? 11.858 -0.430 -15.448 1.00 79.88 209 ALA A C 1
ATOM 1628 O O . ALA A 1 209 ? 10.990 -0.863 -14.679 1.00 79.88 209 ALA A O 1
ATOM 1629 N N . PRO A 1 210 ? 11.920 -0.819 -16.735 1.00 77.00 210 PRO A N 1
ATOM 1630 C CA . PRO A 1 210 ? 11.080 -1.895 -17.232 1.00 77.00 210 PRO A CA 1
ATOM 1631 C C . PRO A 1 210 ? 11.370 -3.187 -16.451 1.00 77.00 210 PRO A C 1
ATOM 1633 O O . PRO A 1 210 ? 12.494 -3.374 -15.973 1.00 77.00 210 PRO A O 1
ATOM 1636 N N . PRO A 1 211 ? 10.375 -4.077 -16.301 1.00 76.00 211 PRO A N 1
ATOM 1637 C CA . PRO A 1 211 ? 10.619 -5.391 -15.723 1.00 76.00 211 PRO A CA 1
ATOM 1638 C C . PRO A 1 211 ? 11.684 -6.137 -16.538 1.00 76.00 211 PRO A C 1
ATOM 1640 O O . PRO A 1 211 ? 11.780 -5.975 -17.754 1.00 76.00 211 PRO A O 1
ATOM 1643 N N . LEU A 1 212 ? 12.494 -6.940 -15.849 1.00 77.94 212 LEU A N 1
ATOM 1644 C CA . LEU A 1 212 ? 13.421 -7.861 -16.494 1.00 77.94 212 LEU A CA 1
ATOM 1645 C C . LEU A 1 212 ? 12.636 -9.096 -16.931 1.00 77.94 212 LEU A C 1
ATOM 1647 O O . LEU A 1 212 ? 12.206 -9.879 -16.084 1.00 77.94 212 LEU A O 1
ATOM 1651 N N . ASP A 1 213 ? 12.458 -9.256 -18.236 1.00 78.62 213 ASP A N 1
ATOM 1652 C CA . ASP A 1 213 ? 11.892 -10.470 -18.811 1.00 78.62 213 ASP A CA 1
ATOM 1653 C C . ASP A 1 213 ? 13.025 -11.477 -19.089 1.00 78.62 213 ASP A C 1
ATOM 1655 O O . ASP A 1 213 ? 14.050 -11.091 -19.667 1.00 78.62 213 ASP A O 1
ATOM 1659 N N . PRO A 1 214 ? 12.888 -12.752 -18.675 1.00 80.69 214 PRO A N 1
ATOM 1660 C CA . PRO A 1 214 ? 13.842 -13.793 -19.038 1.00 80.69 214 PRO A CA 1
ATOM 1661 C C . PRO A 1 214 ? 13.942 -13.931 -20.559 1.00 80.69 214 PRO A C 1
ATOM 1663 O O . PRO A 1 214 ? 12.935 -13.859 -21.263 1.00 80.69 214 PRO A O 1
ATOM 1666 N N . ASP A 1 215 ? 15.152 -14.163 -21.071 1.00 88.94 215 ASP A N 1
ATOM 1667 C CA . ASP A 1 215 ? 15.343 -14.492 -22.484 1.00 88.94 215 ASP A CA 1
ATOM 1668 C C . ASP A 1 215 ? 14.919 -15.956 -22.718 1.00 88.94 215 ASP A C 1
ATOM 1670 O O . ASP A 1 215 ? 15.582 -16.861 -22.192 1.00 88.94 215 ASP A O 1
ATOM 1674 N N . PRO A 1 216 ? 13.863 -16.223 -23.517 1.00 92.19 216 PRO A N 1
ATOM 1675 C CA . PRO A 1 216 ? 13.350 -17.577 -23.715 1.00 92.19 216 PRO A CA 1
ATOM 1676 C C . PRO A 1 216 ? 14.376 -18.546 -24.312 1.00 92.19 216 PRO A C 1
ATOM 1678 O O . PRO A 1 216 ? 14.306 -19.751 -24.075 1.00 92.19 216 PRO A O 1
ATOM 1681 N N . GLU A 1 217 ? 15.331 -18.055 -25.104 1.00 93.50 217 GLU A N 1
ATOM 1682 C CA . GLU A 1 217 ? 16.376 -18.899 -25.687 1.00 93.50 217 GLU A CA 1
ATOM 1683 C C . GLU A 1 217 ? 17.462 -19.228 -24.662 1.00 93.50 217 GLU A C 1
ATOM 1685 O O . GLU A 1 217 ? 18.031 -20.321 -24.686 1.00 93.50 217 GLU A O 1
ATOM 1690 N N . VAL A 1 218 ? 17.732 -18.318 -23.723 1.00 91.31 218 VAL A N 1
ATOM 1691 C CA . VAL A 1 218 ? 18.620 -18.602 -22.589 1.00 91.31 218 VAL A CA 1
ATOM 1692 C C . VAL A 1 218 ? 17.958 -19.584 -21.628 1.00 91.31 218 VAL A C 1
ATOM 1694 O O . VAL A 1 218 ? 18.623 -20.540 -21.234 1.00 91.31 218 VAL A O 1
ATOM 1697 N N . GLU A 1 219 ? 16.670 -19.417 -21.314 1.00 93.00 219 GLU A N 1
ATOM 1698 C CA . GLU A 1 219 ? 15.918 -20.370 -20.481 1.00 93.00 219 GLU A CA 1
ATOM 1699 C C . GLU A 1 219 ? 15.985 -21.782 -21.062 1.00 93.00 219 GLU A C 1
ATOM 1701 O O . GLU A 1 219 ? 16.483 -22.690 -20.402 1.00 93.00 219 GLU A O 1
ATOM 1706 N N . LYS A 1 220 ? 15.637 -21.956 -22.344 1.00 92.88 220 LYS A N 1
ATOM 1707 C CA . LYS A 1 220 ? 15.726 -23.264 -23.018 1.00 92.88 220 LYS A CA 1
ATOM 1708 C C . LYS A 1 220 ? 17.123 -23.874 -22.954 1.00 92.88 220 LYS A C 1
ATOM 1710 O O . LYS A 1 220 ? 17.267 -25.089 -22.829 1.00 92.88 220 LYS A O 1
ATOM 1715 N N . ARG A 1 221 ? 18.169 -23.050 -23.081 1.00 92.81 221 ARG A N 1
ATOM 1716 C CA . ARG A 1 221 ? 19.557 -23.521 -22.984 1.00 92.81 221 ARG A CA 1
ATOM 1717 C C . ARG A 1 221 ? 19.886 -23.994 -21.575 1.00 92.81 221 ARG A C 1
ATOM 1719 O O . ARG A 1 221 ? 20.555 -25.013 -21.451 1.00 92.81 221 ARG A O 1
ATOM 1726 N N . VAL A 1 222 ? 19.440 -23.284 -20.542 1.00 91.94 222 VAL A N 1
ATOM 1727 C CA . VAL A 1 222 ? 19.637 -23.688 -19.142 1.00 91.94 222 VAL A CA 1
ATOM 1728 C C . VAL A 1 222 ? 18.844 -24.958 -18.834 1.00 91.94 222 VAL A C 1
ATOM 1730 O O . VAL A 1 222 ? 19.424 -25.906 -18.306 1.00 91.94 222 VAL A O 1
ATOM 1733 N N . ASP A 1 223 ? 17.586 -25.040 -19.268 1.00 92.75 223 ASP A N 1
ATOM 1734 C CA . ASP A 1 223 ? 16.741 -26.231 -19.118 1.00 92.75 223 ASP A CA 1
ATOM 1735 C C . ASP A 1 223 ? 17.381 -27.467 -19.768 1.00 92.75 223 ASP A C 1
ATOM 1737 O O . ASP A 1 223 ? 17.378 -28.558 -19.200 1.00 92.75 223 ASP A O 1
ATOM 1741 N N . ALA A 1 224 ? 18.003 -27.305 -20.940 1.00 93.00 224 ALA A N 1
ATOM 1742 C CA . ALA A 1 224 ? 18.722 -28.389 -21.607 1.00 93.00 224 ALA A CA 1
ATOM 1743 C C . ALA A 1 224 ? 19.957 -28.864 -20.820 1.00 93.00 224 ALA A C 1
ATOM 1745 O O . ALA A 1 224 ? 20.299 -30.045 -20.874 1.00 93.00 224 ALA A O 1
ATOM 1746 N N . LEU A 1 225 ? 20.627 -27.976 -20.076 1.00 93.88 225 LEU A N 1
ATOM 1747 C CA . LEU A 1 225 ? 21.742 -28.353 -19.197 1.00 93.88 225 LEU A CA 1
ATOM 1748 C C . LEU A 1 225 ? 21.260 -29.071 -17.929 1.00 93.88 225 LEU A C 1
ATOM 1750 O O . LEU A 1 225 ? 22.000 -29.899 -17.394 1.00 93.88 225 LEU A O 1
ATOM 1754 N N . ALA A 1 226 ? 20.050 -28.749 -17.466 1.00 93.25 226 ALA A N 1
ATOM 1755 C CA . ALA A 1 226 ? 19.378 -29.376 -16.329 1.00 93.25 226 ALA A CA 1
ATOM 1756 C C . ALA A 1 226 ? 18.693 -30.708 -16.691 1.00 93.25 226 ALA A C 1
ATOM 1758 O O . ALA A 1 226 ? 18.321 -31.475 -15.808 1.00 93.25 226 ALA A O 1
ATOM 1759 N N . ALA A 1 227 ? 18.531 -31.018 -17.981 1.00 93.81 227 ALA A N 1
ATOM 1760 C CA . ALA A 1 227 ? 17.943 -32.273 -18.441 1.00 93.81 227 ALA A CA 1
ATOM 1761 C C . ALA A 1 227 ? 18.783 -33.499 -18.037 1.00 93.81 227 ALA A C 1
ATOM 1763 O O . ALA A 1 227 ? 19.986 -33.407 -17.802 1.00 93.81 227 ALA A O 1
ATOM 1764 N N . SER A 1 228 ? 18.157 -34.682 -17.991 1.00 92.62 228 SER A N 1
ATOM 1765 C CA . SER A 1 228 ? 18.843 -35.932 -17.630 1.00 92.62 228 SER A CA 1
ATOM 1766 C C . SER A 1 228 ? 20.073 -36.195 -18.507 1.00 92.62 228 SER A C 1
ATOM 1768 O O . SER A 1 228 ? 19.981 -36.201 -19.733 1.00 92.62 228 SER A O 1
ATOM 1770 N N . GLY A 1 229 ? 21.228 -36.400 -17.864 1.00 90.62 229 GLY A N 1
ATOM 1771 C CA . GLY A 1 229 ? 22.530 -36.546 -18.527 1.00 90.62 229 GLY A CA 1
ATOM 1772 C C . GLY A 1 229 ? 23.250 -35.225 -18.831 1.00 90.62 229 GLY A C 1
ATOM 1773 O O . GLY A 1 229 ? 24.389 -35.251 -19.297 1.00 90.62 229 GLY A O 1
ATOM 1774 N N . GLY A 1 230 ? 22.616 -34.084 -18.556 1.00 91.69 230 GLY A N 1
ATOM 1775 C CA . GLY A 1 230 ? 23.208 -32.756 -18.653 1.00 91.69 230 GLY A CA 1
ATOM 1776 C C . GLY A 1 230 ? 24.115 -32.417 -17.462 1.00 91.69 230 GLY A C 1
ATOM 1777 O O . GLY A 1 230 ? 24.015 -33.029 -16.395 1.00 91.69 230 GLY A O 1
ATOM 1778 N N . PRO A 1 231 ? 25.019 -31.435 -17.620 1.00 93.88 231 PRO A N 1
ATOM 1779 C CA . PRO A 1 231 ? 26.013 -31.094 -16.601 1.00 93.88 231 PRO A CA 1
ATOM 1780 C C . PRO A 1 231 ? 25.417 -30.472 -15.333 1.00 93.88 231 PRO A C 1
ATOM 1782 O O . PRO A 1 231 ? 26.109 -30.408 -14.320 1.00 93.88 231 PRO A O 1
ATOM 1785 N N . LEU A 1 232 ? 24.167 -30.003 -15.381 1.00 91.38 232 LEU A N 1
ATOM 1786 C CA . LEU A 1 232 ? 23.462 -29.423 -14.236 1.00 91.38 232 LEU A CA 1
ATOM 1787 C C . LEU A 1 232 ? 22.346 -30.334 -13.703 1.00 91.38 232 LEU A C 1
ATOM 1789 O O . LEU A 1 232 ? 21.620 -29.938 -12.794 1.00 91.38 232 LEU A O 1
ATOM 1793 N N . TYR A 1 233 ? 22.221 -31.556 -14.231 1.00 92.69 233 TYR A N 1
ATOM 1794 C CA . TYR A 1 233 ? 21.183 -32.499 -13.826 1.00 92.69 233 TYR A CA 1
ATOM 1795 C C . TYR A 1 233 ? 21.238 -32.807 -12.324 1.00 92.69 233 TYR A C 1
ATOM 1797 O O . TYR A 1 233 ? 22.259 -33.266 -11.808 1.00 92.69 233 TYR A O 1
ATOM 1805 N N . GLY A 1 234 ? 20.120 -32.582 -11.629 1.00 87.19 234 GLY A N 1
ATOM 1806 C CA . GLY A 1 234 ? 19.994 -32.814 -10.187 1.00 87.19 234 GLY A CA 1
ATOM 1807 C C . GLY A 1 234 ? 20.603 -31.714 -9.310 1.00 87.19 234 GLY A C 1
ATOM 1808 O O . GLY A 1 234 ? 20.575 -31.845 -8.087 1.00 87.19 234 GLY A O 1
ATOM 1809 N N . ILE A 1 235 ? 21.141 -30.649 -9.915 1.00 87.38 235 ILE A N 1
ATOM 1810 C CA . ILE A 1 235 ? 21.585 -29.428 -9.226 1.00 87.38 235 ILE A CA 1
ATOM 1811 C C . ILE A 1 235 ? 20.510 -28.343 -9.342 1.00 87.38 235 ILE A C 1
ATOM 1813 O O . ILE A 1 235 ? 20.177 -27.706 -8.343 1.00 87.38 235 ILE A O 1
ATOM 1817 N N . ILE A 1 236 ? 19.978 -28.159 -10.552 1.00 76.19 236 ILE A N 1
ATOM 1818 C CA . ILE A 1 236 ? 18.798 -27.344 -10.866 1.00 76.19 236 ILE A CA 1
ATOM 1819 C C . ILE A 1 236 ? 17.785 -28.174 -11.651 1.00 76.19 236 ILE A C 1
ATOM 1821 O O . ILE A 1 236 ? 18.199 -29.202 -12.239 1.00 76.19 236 ILE A O 1
#

Foldseek 3Di:
DVVVVLCPDDPSVQAAEAEDEDPVQAPPPDDVVPPQSSVQSLLQFFDQQPQKDKDAWAFHDQQQQQAQDRRTFMHIYRYGYDDGPAAFDPDWWQFDDAPPQWDDWDDQHGLEIEIAGDADADDRPAADVSVVSRLQRCLPIHPLQNRQEYEYENDPPQLSVDPVSVCCLQRSQHGCVRFKDHNQWDDDPNDTGYRGYIYGYSYHYPRRDDDDDDDVVVVVVVVVLCDVVHVCPPVD

Radius of gyration: 19.34 Å; Cα contacts (8 Å, |Δi|>4): 469; chains: 1; bounding box: 47×56×48 Å

Nearest PDB structures (foldseek):
  5m1d-assembly1_C  TM=5.668E-01  e=6.073E-04  Escherichia coli
  2idb-assembly1_B-2  TM=4.388E-01  e=5.048E-05  Escherichia coli K-12
  5m1c-assembly1_A-2  TM=4.843E-01  e=1.863E-04  Escherichia coli CFT073
  7ae5-assembly1_B  TM=4.201E-01  e=4.736E-04  Sedimentibacter hydroxybenzoicus
  7ae4-assembly1_F  TM=4.454E-01  e=1.643E-03  Sedimentibacter hydroxybenzoicus

Sequence (236 aa):
TNGMALLGNTQTALAKYLFIGAKEDMEHGEDCHNIPVFFKHMLERVNLKRDLHFITRTTIDTLDYSGLGFNEGSKLIFAAAGSIKRKLSTKPPELPPLPDGFGAAKLFAPGIVLIKGRKSETARGEQDPQMERLGEALKHAKGIDGLPMIVVVDDPDFAAKNWDNFLWVTFTRSDPATDVYGAEAFTKAKHWGTDKALIIDARMKTYQAPPLDPDPEVEKRVDALAASGGPLYGII

Mean predicted aligned error: 4.84 Å

Solvent-accessible surface area (backbone atoms only — not comparable to full-atom values): 12773 Å² total; per-residue (Å²): 116,68,69,60,47,41,46,69,45,73,88,51,25,48,56,43,73,43,83,46,68,50,74,87,72,46,61,93,92,62,51,78,86,45,54,74,60,34,52,44,56,42,63,23,23,47,46,52,68,71,26,49,47,78,43,71,82,41,66,37,44,76,86,44,56,40,28,59,43,87,36,28,21,27,28,34,35,41,56,25,62,72,68,76,73,48,68,60,30,87,62,59,56,54,74,56,85,67,55,92,60,53,60,68,70,41,62,63,49,65,18,32,34,30,28,27,29,59,63,40,81,55,58,82,68,46,67,50,71,66,58,55,52,40,16,65,39,47,60,70,21,48,65,33,73,19,28,48,37,34,35,33,21,61,51,47,68,64,30,52,70,44,68,68,41,33,53,48,44,50,61,60,40,31,21,49,69,41,27,53,48,25,15,57,53,50,72,61,91,94,45,57,29,20,77,43,19,42,33,38,45,21,27,56,44,76,80,36,79,77,82,87,74,83,56,70,70,59,50,54,52,51,52,56,31,30,33,92,92,28,95,34,42,89,78,92

Secondary structure (DSSP, 8-state):
-HHHHHHHSSGGGG-SEEEEE-GGGSPTT--TTSHHHHHHHHHHH--TTTSEEEEEEE---TT-TTSSBTTBEEEEEEEE-SS---PPPSS--B--PPPTTEEEEEEEETTEEEEEE--B-PPTTS--HHHHHHHHHHTT-BTGGG--EEEEES-HHHHTS-HHHHHHHHHHS--HHHHEEEEEEEEETTEEEEEEEEEEE-SPBTTSPPP----HHHHHHHHHHHSTTSTTTTT-